Protein AF-0000000086972751 (afdb_homodimer)

Secondary structure (DSSP, 8-state):
-----HHHHHHHHHHHHHIIIIIIHHHHHHHHHHHHHHHHHHHHHHHHHHHHHHHHHHTS--EEEEEEEETTEEEEEEES--SEEEEEEETTEEEEEEHHHHHHHHHHHHHHHHHHHHHHHHHHHHHHHHHHHHHHHHHHHHHHHHS----/-----HHHHHHHHHHHHHHIIIIIHHHHHHHHHHHHHHHHHHHHHHHHHHHHHHHHHHTS--EEEEEEEETTEEEEEEES--SEEEEEEETTEEEEEEHHHHHHHHHHHHHHHHHHHHHHHHHHHHHHHHHHHHHHHHHHHHHHHHS----

pLDDT: mean 86.63, std 14.69, range [32.84, 98.44]

InterPro domains:
  IPR003994 Ubiquitously expressed transcript protein UXT [PR01502] (15-35)
  IPR003994 Ubiquitously expressed transcript protein UXT [PR01502] (45-57)
  IPR003994 Ubiquitously expressed transcript protein UXT [PR01502] (61-74)
  IPR003994 Ubiquitously expressed transcript protein UXT [PR01502] (101-111)
  IPR003994 Ubiquitously expressed transcript protein UXT [PR01502] (121-132)
  IPR004127 Prefoldin alpha-like [PF02996] (25-136)
  IPR004127 Prefoldin alpha-like [TIGR00293] (23-134)
  IPR009053 Prefoldin [G3DSA:1.10.287.370] (4-144)

Nearest PDB structures (foldseek):
  2zdi-assembly1_C-2  TM=9.017E-01  e=1.647E-06  Pyrococcus horikoshii
  6nr8-assembly1_5  TM=8.738E-01  e=2.692E-06  Homo sapiens
  1fxk-assembly1_C-2  TM=8.761E-01  e=8.643E-06  Methanothermobacter thermautotrophicus
  6nrd-assembly1_5  TM=8.705E-01  e=1.597E-05  Homo sapiens
  6nr9-assembly1_5  TM=8.616E-01  e=3.137E-05  Homo sapiens

Structure (mmCIF, N/CA/C/O backbone):
data_AF-0000000086972751-model_v1
#
loop_
_entity.id
_entity.type
_entity.pdbx_description
1 polymer 'Protein UXT'
#
loop_
_atom_site.group_PDB
_atom_site.id
_atom_site.type_symbol
_atom_site.label_atom_id
_atom_site.label_alt_id
_atom_site.label_comp_id
_atom_site.label_asym_id
_atom_site.label_entity_id
_atom_site.label_seq_id
_atom_site.pdbx_PDB_ins_code
_atom_site.Cartn_x
_atom_site.Cartn_y
_atom_site.Cartn_z
_atom_site.occupancy
_atom_site.B_iso_or_equiv
_atom_site.auth_seq_id
_atom_site.auth_comp_id
_atom_site.auth_asym_id
_atom_site.auth_atom_id
_atom_site.pdbx_PDB_model_num
ATOM 1 N N . MET A 1 1 ? -33.969 46.719 6.641 1 38.62 1 MET A N 1
ATOM 2 C CA . MET A 1 1 ? -32.75 46.156 6.078 1 38.62 1 MET A CA 1
ATOM 3 C C . MET A 1 1 ? -31.594 46.281 7.047 1 38.62 1 MET A C 1
ATOM 5 O O . MET A 1 1 ? -31.203 47.406 7.383 1 38.62 1 MET A O 1
ATOM 9 N N . VAL A 1 2 ? -31.562 45.469 7.934 1 48.62 2 VAL A N 1
ATOM 10 C CA . VAL A 1 2 ? -30.719 45.594 9.109 1 48.62 2 VAL A CA 1
ATOM 11 C C . VAL A 1 2 ? -29.266 45.812 8.68 1 48.62 2 VAL A C 1
ATOM 13 O O . VAL A 1 2 ? -28.703 45 7.938 1 48.62 2 VAL A O 1
ATOM 16 N N . MET A 1 3 ? -28.859 47 8.406 1 49.66 3 MET A N 1
ATOM 17 C CA . MET A 1 3 ? -27.5 47.438 8.07 1 49.66 3 MET A CA 1
ATOM 18 C C . MET A 1 3 ? -26.5 46.969 9.117 1 49.66 3 MET A C 1
ATOM 20 O O . MET A 1 3 ? -26.562 47.375 10.273 1 49.66 3 MET A O 1
ATOM 24 N N . LEU A 1 4 ? -26.062 45.688 8.977 1 63.16 4 LEU A N 1
ATOM 25 C CA . LEU A 1 4 ? -25.016 45.25 9.891 1 63.16 4 LEU A CA 1
ATOM 26 C C . LEU A 1 4 ? -23.859 46.25 9.914 1 63.16 4 LEU A C 1
ATOM 28 O O . LEU A 1 4 ? -23.547 46.875 8.891 1 63.16 4 LEU A O 1
ATOM 32 N N . SER A 1 5 ? -23.438 46.562 10.953 1 73.06 5 SER A N 1
ATOM 33 C CA . SER A 1 5 ? -22.25 47.406 11.086 1 73.06 5 SER A CA 1
ATOM 34 C C . SER A 1 5 ? -21.078 46.812 10.297 1 73.06 5 SER A C 1
ATOM 36 O O . SER A 1 5 ? -21.078 45.656 9.93 1 73.06 5 SER A O 1
ATOM 38 N N . GLU A 1 6 ? -20.297 47.656 9.68 1 71 6 GLU A N 1
ATOM 39 C CA . GLU A 1 6 ? -19.109 47.25 8.945 1 71 6 GLU A CA 1
ATOM 40 C C . GLU A 1 6 ? -18.359 46.125 9.68 1 71 6 GLU A C 1
ATOM 42 O O . GLU A 1 6 ? -17.844 45.188 9.047 1 71 6 GLU A O 1
ATOM 47 N N . GLN A 1 7 ? -18.344 46.25 11.039 1 74.81 7 GLN A N 1
ATOM 48 C CA . GLN A 1 7 ? -17.672 45.25 11.852 1 74.81 7 GLN A CA 1
ATOM 49 C C . GLN A 1 7 ? -18.406 43.906 11.797 1 74.81 7 GLN A C 1
ATOM 51 O O . GLN A 1 7 ? -17.781 42.844 11.727 1 74.81 7 GLN A O 1
ATOM 56 N N . GLN A 1 8 ? -19.719 44 11.938 1 74.25 8 GLN A N 1
ATOM 57 C CA . GLN A 1 8 ? -20.531 42.812 11.906 1 74.25 8 GLN A CA 1
ATOM 58 C C . GLN A 1 8 ? -20.438 42.125 10.547 1 74.25 8 GLN A C 1
ATOM 60 O O . GLN A 1 8 ? -20.391 40.875 10.477 1 74.25 8 GLN A O 1
ATOM 65 N N . LEU A 1 9 ? -20.297 42.906 9.477 1 75.5 9 LEU A N 1
ATOM 66 C CA . LEU A 1 9 ? -20.172 42.375 8.133 1 75.5 9 LEU A CA 1
ATOM 67 C C . LEU A 1 9 ? -18.828 41.656 7.957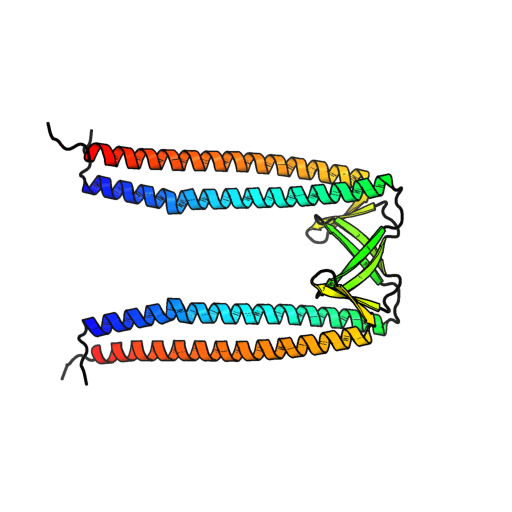 1 75.5 9 LEU A C 1
ATOM 69 O O . LEU A 1 9 ? -18.781 40.562 7.348 1 75.5 9 LEU A O 1
ATOM 73 N N . GLN A 1 10 ? -17.797 42.25 8.477 1 75.69 10 GLN A N 1
ATOM 74 C CA . GLN A 1 10 ? -16.484 41.656 8.375 1 75.69 10 GLN A CA 1
ATOM 75 C C . GLN A 1 10 ? -16.422 40.312 9.109 1 75.69 10 GLN A C 1
ATOM 77 O O . GLN A 1 10 ? -15.812 39.375 8.633 1 75.69 10 GLN A O 1
ATOM 82 N N . GLU A 1 11 ? -17.094 40.312 10.25 1 76.62 11 GLU A N 1
ATOM 83 C CA . GLU A 1 11 ? -17.141 39.094 11.047 1 76.62 11 GLU A CA 1
ATOM 84 C C . GLU A 1 11 ? -17.859 37.969 10.305 1 76.62 11 GLU A C 1
ATOM 86 O O . GLU A 1 11 ? -17.453 36.812 10.344 1 76.62 11 GLU A O 1
ATOM 91 N N . LYS A 1 12 ? -18.906 38.375 9.617 1 77.44 12 LYS A N 1
ATOM 92 C CA . LYS A 1 12 ? -19.672 37.406 8.852 1 77.44 12 LYS A CA 1
ATOM 93 C C . LYS A 1 12 ? -18.875 36.875 7.672 1 77.44 12 LYS A C 1
ATOM 95 O O . LYS A 1 12 ? -18.938 35.688 7.367 1 77.44 12 LYS A O 1
ATOM 100 N N . VAL A 1 13 ? -18.172 37.688 7.074 1 76.38 13 VAL A N 1
ATOM 101 C CA . VAL A 1 13 ? -17.344 37.312 5.938 1 76.38 13 VAL A CA 1
ATOM 102 C C . VAL A 1 13 ? -16.281 36.312 6.391 1 76.38 13 VAL A C 1
ATOM 104 O O . VAL A 1 13 ? -16.031 35.312 5.719 1 76.38 13 VAL A O 1
ATOM 107 N N . LEU A 1 14 ? -15.719 36.562 7.551 1 76.25 14 LEU A N 1
ATOM 108 C CA . LEU A 1 14 ? -14.688 35.688 8.094 1 76.25 14 LEU A CA 1
ATOM 109 C C . LEU A 1 14 ? -15.273 34.312 8.461 1 76.25 14 LEU A C 1
ATOM 111 O O . LEU A 1 14 ? -14.625 33.312 8.266 1 76.25 14 LEU A O 1
ATOM 115 N N . GLN A 1 15 ? -16.453 34.406 8.938 1 80.31 15 GLN A N 1
ATOM 116 C CA . GLN A 1 15 ? -17.125 33.156 9.281 1 80.31 15 GLN A CA 1
ATOM 117 C C . GLN A 1 15 ? -17.391 32.312 8.039 1 80.31 15 GLN A C 1
ATOM 119 O O . GLN A 1 15 ? -17.203 31.094 8.062 1 80.31 15 GLN A O 1
ATOM 124 N N . TYR A 1 16 ? -17.812 33 6.961 1 78.44 16 TYR A N 1
ATOM 125 C CA . TYR A 1 16 ? -18.078 32.281 5.707 1 78.44 16 TYR A CA 1
ATOM 126 C C . TYR A 1 16 ? -16.797 31.703 5.129 1 78.44 16 TYR A C 1
ATOM 128 O O . TYR A 1 16 ? -16.781 30.578 4.629 1 78.44 16 TYR A O 1
ATOM 136 N N . GLU A 1 17 ? -15.852 32.438 5.258 1 78.06 17 GLU A N 1
ATOM 137 C CA . GLU A 1 17 ? -14.57 31.984 4.738 1 78.06 17 GLU A CA 1
ATOM 138 C C . GLU A 1 17 ? -14.055 30.766 5.5 1 78.06 17 GLU A C 1
ATOM 140 O O . GLU A 1 17 ? -13.516 29.828 4.902 1 78.06 17 GLU A O 1
ATOM 145 N N . ALA A 1 18 ? -14.234 30.844 6.77 1 79.75 18 ALA A N 1
ATOM 146 C CA . ALA A 1 18 ? -13.844 29.719 7.613 1 79.75 18 ALA A CA 1
ATOM 147 C C . ALA A 1 18 ? -14.688 28.484 7.297 1 79.75 18 ALA A C 1
ATOM 149 O O . ALA A 1 18 ? -14.156 27.359 7.227 1 79.75 18 ALA A O 1
ATOM 150 N N . PHE A 1 19 ? -15.914 28.75 7.121 1 81.5 19 PHE A N 1
ATOM 151 C CA . PHE A 1 19 ? -16.828 27.672 6.781 1 81.5 19 PHE A CA 1
ATOM 152 C C . PHE A 1 19 ? -16.438 27.031 5.453 1 81.5 19 PHE A C 1
ATOM 154 O O . PHE A 1 19 ? -16.391 25.812 5.332 1 81.5 19 PHE A O 1
ATOM 161 N N . ILE A 1 20 ? -16.141 27.812 4.508 1 83 20 ILE A N 1
ATOM 162 C CA . ILE A 1 20 ? -15.742 27.312 3.195 1 83 20 ILE A CA 1
ATOM 163 C C . ILE A 1 20 ? -14.445 26.5 3.312 1 83 20 ILE A C 1
ATOM 165 O O . ILE A 1 20 ? -14.367 25.375 2.832 1 83 20 ILE A O 1
ATOM 169 N N . SER A 1 21 ? -13.484 27.109 3.865 1 78.69 21 SER A N 1
ATOM 170 C CA . SER A 1 21 ? -12.148 26.531 3.904 1 78.69 21 SER A CA 1
ATOM 171 C C . SER A 1 21 ? -12.102 25.297 4.816 1 78.69 21 SER A C 1
ATOM 173 O O . SER A 1 21 ? -11.547 24.266 4.445 1 78.69 21 SER A O 1
ATOM 175 N N . ASP A 1 22 ? -12.82 25.391 5.891 1 83 22 ASP A N 1
ATOM 176 C CA . ASP A 1 22 ? -12.656 24.391 6.941 1 83 22 ASP A CA 1
ATOM 177 C C . ASP A 1 22 ? -13.602 23.219 6.723 1 83 22 ASP A C 1
ATOM 179 O O . ASP A 1 22 ? -13.258 22.078 7.031 1 83 22 ASP A O 1
ATOM 183 N N . VAL A 1 23 ? -14.711 23.609 6.199 1 86.44 23 VAL A N 1
ATOM 184 C CA . VAL A 1 23 ? -15.711 22.547 6.195 1 86.44 23 VAL A CA 1
ATOM 185 C C . VAL A 1 23 ? -15.953 22.062 4.766 1 86.44 23 VAL A C 1
ATOM 187 O O . VAL A 1 23 ? -15.68 20.906 4.434 1 86.44 23 VAL A O 1
ATOM 190 N N . LEU A 1 24 ? -16.312 23.047 3.871 1 90.31 24 LEU A N 1
ATOM 191 C CA . LEU A 1 24 ? -16.75 22.656 2.539 1 90.31 24 LEU A CA 1
ATOM 192 C C . LEU A 1 24 ? -15.586 22.125 1.716 1 90.31 24 LEU A C 1
ATOM 194 O O . LEU A 1 24 ? -15.727 21.125 0.998 1 90.31 24 LEU A O 1
ATOM 198 N N . GLN A 1 25 ? -14.547 22.734 1.92 1 91.75 25 GLN A N 1
ATOM 199 C CA . GLN A 1 25 ? -13.367 22.297 1.189 1 91.75 25 GLN A CA 1
ATOM 200 C C . GLN A 1 25 ? -12.906 20.922 1.677 1 91.75 25 GLN A C 1
ATOM 202 O O . GLN A 1 25 ? -12.492 20.078 0.876 1 91.75 25 GLN A O 1
ATOM 207 N N . ARG A 1 26 ? -12.945 20.75 2.873 1 93.19 26 ARG A N 1
ATOM 208 C CA . ARG A 1 26 ? -12.602 19.438 3.436 1 93.19 26 ARG A CA 1
ATOM 209 C C . ARG A 1 26 ? -13.562 18.359 2.957 1 93.19 26 ARG A C 1
ATOM 211 O O . ARG A 1 26 ? -13.141 17.266 2.6 1 93.19 26 ARG A O 1
ATOM 218 N N . ASP A 1 27 ? -14.789 18.703 2.922 1 93.75 27 ASP A N 1
ATOM 219 C CA . ASP A 1 27 ? -15.797 17.75 2.469 1 93.75 27 ASP A CA 1
ATOM 220 C C . ASP A 1 27 ? -15.602 17.391 0.996 1 93.75 27 ASP A C 1
ATOM 222 O O . ASP A 1 27 ? -15.719 16.234 0.609 1 93.75 27 ASP A O 1
ATOM 226 N N . LEU A 1 28 ? -15.344 18.422 0.259 1 96.06 28 LEU A N 1
ATOM 227 C CA . LEU A 1 28 ? -15.102 18.188 -1.162 1 96.06 28 LEU A CA 1
ATOM 228 C C . LEU A 1 28 ? -13.898 17.281 -1.371 1 96.06 28 LEU A C 1
ATOM 230 O O . LEU A 1 28 ? -13.945 16.344 -2.172 1 96.06 28 LEU A O 1
ATOM 234 N N . LYS A 1 29 ? -12.883 17.562 -0.623 1 96.44 29 LYS A N 1
ATOM 235 C CA . LYS A 1 29 ? -11.68 16.734 -0.722 1 96.44 29 LYS A CA 1
ATOM 236 C C . LYS A 1 29 ? -11.984 15.273 -0.387 1 96.44 29 LYS A C 1
ATOM 238 O O . LYS A 1 29 ? -11.562 14.367 -1.104 1 96.44 29 LYS A O 1
ATOM 243 N N . LYS A 1 30 ? -12.719 15.055 0.611 1 96.75 30 LYS A N 1
ATOM 244 C CA . LYS A 1 30 ? -13.078 13.703 1.048 1 96.75 30 LYS A CA 1
ATOM 245 C C . LYS A 1 30 ? -13.883 12.977 -0.028 1 96.75 30 LYS A C 1
ATOM 247 O O . LYS A 1 30 ? -13.602 11.812 -0.332 1 96.75 30 LYS A O 1
ATOM 252 N N . VAL A 1 31 ? -14.805 13.672 -0.573 1 97.12 31 VAL A N 1
ATOM 253 C CA . VAL A 1 31 ? -15.68 13.078 -1.577 1 97.12 31 VAL A CA 1
ATOM 254 C C . VAL A 1 31 ? -14.875 12.742 -2.83 1 97.12 31 VAL A C 1
ATOM 256 O O . VAL A 1 31 ? -15.062 11.68 -3.426 1 97.12 31 VAL A O 1
ATOM 259 N N . LEU A 1 32 ? -14.008 13.609 -3.195 1 97.38 32 LEU A N 1
ATOM 260 C CA . LEU A 1 32 ? -13.18 13.383 -4.375 1 97.38 32 LEU A CA 1
ATOM 261 C C . LEU A 1 32 ? -12.227 12.211 -4.148 1 97.38 32 LEU A C 1
ATOM 263 O O . LEU A 1 32 ? -12.016 11.391 -5.043 1 97.38 32 LEU A O 1
ATOM 267 N N . GLU A 1 33 ? -11.688 12.109 -2.982 1 97.94 33 GLU A N 1
ATOM 268 C CA . GLU A 1 33 ? -10.812 10.992 -2.643 1 97.94 33 GLU A CA 1
ATOM 269 C C . GLU A 1 33 ? -11.562 9.664 -2.684 1 97.94 33 GLU A C 1
ATOM 271 O O . GLU A 1 33 ? -11.047 8.664 -3.186 1 97.94 33 GLU A O 1
ATOM 276 N N . GLN A 1 34 ? -12.719 9.688 -2.191 1 97.75 34 GLN A N 1
ATOM 277 C CA . GLN A 1 34 ? -13.547 8.492 -2.223 1 97.75 34 GLN A CA 1
ATOM 278 C C . GLN A 1 34 ? -13.852 8.07 -3.658 1 97.75 34 GLN A C 1
ATOM 280 O O . GLN A 1 34 ? -13.75 6.887 -3.996 1 97.75 34 GLN A O 1
ATOM 285 N N . ARG A 1 35 ? -14.211 9.023 -4.418 1 97.81 35 ARG A N 1
ATOM 286 C CA . ARG A 1 35 ? -14.516 8.75 -5.82 1 97.81 35 ARG A CA 1
ATOM 287 C C . ARG A 1 35 ? -13.297 8.18 -6.539 1 97.81 35 ARG A C 1
ATOM 289 O O . ARG A 1 35 ? -13.414 7.227 -7.316 1 97.81 35 ARG A O 1
ATOM 296 N N . ASP A 1 36 ? -12.148 8.773 -6.316 1 97.81 36 ASP A N 1
ATOM 297 C CA . ASP A 1 36 ? -10.914 8.305 -6.938 1 97.81 36 ASP A CA 1
ATOM 298 C C . ASP A 1 36 ? -10.594 6.875 -6.52 1 97.81 36 ASP A C 1
ATOM 300 O O . ASP A 1 36 ? -10.125 6.074 -7.332 1 97.81 36 ASP A O 1
ATOM 304 N N . GLU A 1 37 ? -10.836 6.566 -5.316 1 98.25 37 GLU A N 1
ATOM 305 C CA . GLU A 1 37 ? -10.648 5.199 -4.836 1 98.25 37 GLU A CA 1
ATOM 306 C C . GLU A 1 37 ? -11.539 4.219 -5.586 1 98.25 37 GLU A C 1
ATOM 308 O O . GLU A 1 37 ? -11.109 3.115 -5.926 1 98.25 37 GLU A O 1
ATOM 313 N N . ILE A 1 38 ? -12.688 4.629 -5.828 1 98.25 38 ILE A N 1
ATOM 314 C CA . ILE A 1 38 ? -13.641 3.791 -6.551 1 98.25 38 ILE A CA 1
ATOM 315 C C . ILE A 1 38 ? -13.156 3.58 -7.984 1 98.25 38 ILE A C 1
ATOM 317 O O . ILE A 1 38 ? -13.195 2.461 -8.5 1 98.25 38 ILE A O 1
ATOM 321 N N . TYR A 1 39 ? -12.672 4.621 -8.555 1 97.75 39 TYR A N 1
ATOM 322 C CA . TYR A 1 39 ? -12.156 4.512 -9.914 1 97.75 39 TYR A CA 1
ATOM 323 C C . TYR A 1 39 ? -10.969 3.557 -9.977 1 97.75 39 TYR A C 1
ATOM 325 O O . TYR A 1 39 ? -10.828 2.799 -10.938 1 97.75 39 TYR A O 1
ATOM 333 N N . GLU A 1 40 ? -10.211 3.629 -9 1 98 40 GLU A N 1
ATOM 334 C CA . GLU A 1 40 ? -9.078 2.713 -8.93 1 98 40 GLU A CA 1
ATOM 335 C C . GLU A 1 40 ? -9.547 1.262 -8.867 1 98 40 GLU A C 1
ATOM 337 O O . GLU A 1 40 ? -8.992 0.395 -9.547 1 98 40 GLU A O 1
ATOM 342 N N . LYS A 1 41 ? -10.523 0.984 -8.07 1 97.81 41 LYS A N 1
ATOM 343 C CA . LYS A 1 41 ? -11.078 -0.362 -7.957 1 97.81 41 LYS A CA 1
ATOM 344 C C . LYS A 1 41 ? -11.68 -0.823 -9.281 1 97.81 41 LYS A C 1
ATOM 346 O O . LYS A 1 41 ? -11.469 -1.964 -9.695 1 97.81 41 LYS A O 1
ATOM 351 N N . ILE A 1 42 ? -12.344 0.051 -9.906 1 98.19 42 ILE A N 1
ATOM 352 C CA . ILE A 1 42 ? -12.945 -0.265 -11.195 1 98.19 42 ILE A CA 1
ATOM 353 C C . ILE A 1 42 ? -11.859 -0.637 -12.203 1 98.19 42 ILE A C 1
ATOM 355 O O . ILE A 1 42 ? -11.992 -1.611 -12.945 1 98.19 42 ILE A O 1
ATOM 359 N N . ALA A 1 43 ? -10.852 0.158 -12.172 1 98.06 43 ALA A N 1
ATOM 360 C CA . ALA A 1 43 ? -9.734 -0.123 -13.07 1 98.06 43 ALA A CA 1
ATOM 361 C C . ALA A 1 43 ? -9.148 -1.508 -12.805 1 98.06 43 ALA A C 1
ATOM 363 O O . ALA A 1 43 ? -8.82 -2.24 -13.742 1 98.06 43 ALA A O 1
ATOM 364 N N . GLN A 1 44 ? -9.031 -1.869 -11.617 1 98.12 44 GLN A N 1
ATOM 365 C CA . GLN A 1 44 ? -8.516 -3.18 -11.242 1 98.12 44 GLN A CA 1
ATOM 366 C C . GLN A 1 44 ? -9.43 -4.297 -11.734 1 98.12 44 GLN A C 1
ATOM 368 O O . GLN A 1 44 ? -8.953 -5.305 -12.266 1 98.12 44 GLN A O 1
ATOM 373 N N . TYR A 1 45 ? -10.68 -4.102 -11.609 1 98.19 45 TYR A N 1
ATOM 374 C CA . TYR A 1 45 ? -11.633 -5.105 -12.062 1 98.19 45 TYR A CA 1
ATOM 375 C C . TYR A 1 45 ? -11.602 -5.238 -13.586 1 98.19 45 TYR A C 1
ATOM 377 O O . TYR A 1 45 ? -11.734 -6.344 -14.117 1 98.19 45 TYR A O 1
ATOM 385 N N . LEU A 1 46 ? -11.477 -4.156 -14.234 1 98 46 LEU A N 1
ATOM 386 C CA . LEU A 1 46 ? -11.398 -4.188 -15.688 1 98 46 LEU A CA 1
ATOM 387 C C . LEU A 1 46 ? -10.164 -4.957 -16.141 1 98 46 LEU A C 1
ATOM 389 O O . LEU A 1 46 ? -10.234 -5.734 -17.094 1 98 46 LEU A O 1
ATOM 393 N N . GLN A 1 47 ? -9.055 -4.73 -15.477 1 97.62 47 GLN A N 1
ATOM 394 C CA . GLN A 1 47 ? -7.84 -5.477 -15.781 1 97.62 47 GLN A CA 1
ATOM 395 C C . GLN A 1 47 ? -8.055 -6.977 -15.586 1 97.62 47 GLN A C 1
ATOM 397 O O . GLN A 1 47 ? -7.648 -7.777 -16.422 1 97.62 47 GLN A O 1
ATOM 402 N N . LEU A 1 48 ? -8.664 -7.297 -14.516 1 97.44 48 LEU A N 1
ATOM 403 C CA . LEU A 1 48 ? -8.938 -8.695 -14.219 1 97.44 48 LEU A CA 1
ATOM 404 C C . LEU A 1 48 ? -9.859 -9.305 -15.273 1 97.44 48 LEU A C 1
ATOM 406 O O . LEU A 1 48 ? -9.648 -10.438 -15.711 1 97.44 48 LEU A O 1
ATOM 410 N N . LYS A 1 49 ? -10.844 -8.594 -15.633 1 97.75 49 LYS A N 1
ATOM 411 C CA . LYS A 1 49 ? -11.758 -9.031 -16.688 1 97.75 49 LYS A CA 1
ATOM 412 C C . LYS A 1 49 ? -11.008 -9.383 -17.953 1 97.75 49 LYS A C 1
ATOM 414 O O . LYS A 1 49 ? -11.242 -10.438 -18.562 1 97.75 49 LYS A O 1
ATOM 419 N N . ASN A 1 50 ? -10.086 -8.539 -18.312 1 96.75 50 ASN A N 1
ATOM 420 C CA . ASN A 1 50 ? -9.281 -8.766 -19.516 1 96.75 50 ASN A CA 1
ATOM 421 C C . ASN A 1 50 ? -8.461 -10.047 -19.391 1 96.75 50 ASN A C 1
ATOM 423 O O . ASN A 1 50 ? -8.344 -10.805 -20.359 1 96.75 50 ASN A O 1
ATOM 427 N N . ILE A 1 51 ? -7.898 -10.289 -18.25 1 93.12 51 ILE A N 1
ATOM 428 C CA . ILE A 1 51 ? -7.09 -11.477 -18.016 1 93.12 51 ILE A CA 1
ATOM 429 C C . ILE A 1 51 ? -7.957 -12.727 -18.172 1 93.12 51 ILE A C 1
ATOM 431 O O . ILE A 1 51 ? -7.57 -13.68 -18.859 1 93.12 51 ILE A O 1
ATOM 435 N N . ILE A 1 52 ? -9.117 -12.695 -17.609 1 94.25 52 ILE A N 1
ATOM 436 C CA . ILE A 1 52 ? -10.008 -13.859 -17.609 1 94.25 52 ILE A CA 1
ATOM 437 C C . ILE A 1 52 ? -10.516 -14.117 -19.031 1 94.25 52 ILE A C 1
ATOM 439 O O . ILE A 1 52 ? -10.594 -15.266 -19.469 1 94.25 52 ILE A O 1
ATOM 443 N N . GLU A 1 53 ? -10.82 -13.078 -19.719 1 94.94 53 GLU A N 1
ATOM 444 C CA . GLU A 1 53 ? -11.289 -13.211 -21.094 1 94.94 53 GLU A CA 1
ATOM 445 C C . GLU A 1 53 ? -10.211 -13.828 -21.984 1 94.94 53 GLU A C 1
ATOM 447 O O . GLU A 1 53 ? -10.516 -14.664 -22.844 1 94.94 53 GLU A O 1
ATOM 452 N N . ARG A 1 54 ? -9 -13.422 -21.781 1 91.69 54 ARG A N 1
ATOM 453 C CA . ARG A 1 54 ? -7.887 -13.992 -22.531 1 91.69 54 ARG A CA 1
ATOM 454 C C . ARG A 1 54 ? -7.727 -15.477 -22.234 1 91.69 54 ARG A C 1
ATOM 456 O O . ARG A 1 54 ? -7.48 -16.281 -23.141 1 91.69 54 ARG A O 1
ATOM 463 N N . LEU A 1 55 ? -7.898 -15.805 -21.016 1 89.5 55 LEU A N 1
ATOM 464 C CA . LEU A 1 55 ? -7.824 -17.203 -20.609 1 89.5 55 LEU A CA 1
ATOM 465 C C . LEU A 1 55 ? -8.922 -18.016 -21.297 1 89.5 55 LEU A C 1
ATOM 467 O O . LEU A 1 55 ? -8.688 -19.156 -21.703 1 89.5 55 LEU A O 1
ATOM 471 N N . GLN A 1 56 ? -10.031 -17.438 -21.375 1 89.19 56 GLN A N 1
ATOM 472 C CA . GLN A 1 56 ? -11.164 -18.109 -22.016 1 89.19 56 GLN A CA 1
ATOM 473 C C . GLN A 1 56 ? -10.914 -18.312 -23.5 1 89.19 56 GLN A C 1
ATOM 475 O O . GLN A 1 56 ? -11.281 -19.344 -24.062 1 89.19 56 GLN A O 1
ATOM 480 N N . GLU A 1 57 ? -10.344 -17.391 -24.125 1 88.19 57 GLU A N 1
ATOM 481 C CA . GLU A 1 57 ? -10.102 -17.406 -25.562 1 88.19 57 GLU A CA 1
ATOM 482 C C . GLU A 1 57 ? -9.039 -18.453 -25.922 1 88.19 57 GLU A C 1
ATOM 484 O O . GLU A 1 57 ? -9.156 -19.125 -26.938 1 88.19 57 GLU A O 1
ATOM 489 N N . THR A 1 58 ? -8.023 -18.609 -25.094 1 81.5 58 THR A N 1
ATOM 490 C CA . THR A 1 58 ? -6.891 -19.484 -25.391 1 81.5 58 THR A CA 1
ATOM 491 C C . THR A 1 58 ? -7.176 -20.906 -24.938 1 81.5 58 THR A C 1
ATOM 493 O O . THR A 1 58 ? -6.516 -21.859 -25.391 1 81.5 58 THR A O 1
ATOM 496 N N . GLY A 1 59 ? -8.391 -21.297 -24.438 1 72.06 59 GLY A N 1
ATOM 497 C CA . GLY A 1 59 ? -8.797 -22.625 -24.047 1 72.06 59 GLY A CA 1
ATOM 498 C C . GLY A 1 59 ? -8.031 -23.172 -22.844 1 72.06 59 GLY A C 1
ATOM 499 O O . GLY A 1 59 ? -7.625 -24.328 -22.828 1 72.06 59 GLY A O 1
ATOM 500 N N . SER A 1 60 ? -8.078 -22.578 -21.656 1 62.72 60 SER A N 1
ATOM 501 C CA . SER A 1 60 ? -7.59 -22.969 -20.328 1 62.72 60 SER A CA 1
ATOM 502 C C . SER A 1 60 ? -6.16 -23.5 -20.406 1 62.72 60 SER A C 1
ATOM 504 O O . SER A 1 60 ? -5.781 -24.391 -19.625 1 62.72 60 SER A O 1
ATOM 506 N N . GLN A 1 61 ? -5.395 -23.016 -21.234 1 65.88 61 GLN A N 1
ATOM 507 C CA . GLN A 1 61 ? -4.008 -23.469 -21.281 1 65.88 61 GLN A CA 1
ATOM 508 C C . GLN A 1 61 ? -3.24 -23.047 -20.031 1 65.88 61 GLN A C 1
ATOM 510 O O . GLN A 1 61 ? -3.674 -22.156 -19.297 1 65.88 61 GLN A O 1
ATOM 515 N N . GLU A 1 62 ? -2.156 -23.734 -19.797 1 75.25 62 GLU A N 1
ATOM 516 C CA . GLU A 1 62 ? -1.168 -23.5 -18.75 1 75.25 62 GLU A CA 1
ATOM 517 C C . GLU A 1 62 ? -0.752 -22.031 -18.703 1 75.25 62 GLU A C 1
ATOM 519 O O . GLU A 1 62 ? -0.469 -21.422 -19.734 1 75.25 62 GLU A O 1
ATOM 524 N N . LEU A 1 63 ? -1.269 -21.375 -17.594 1 83.44 63 LEU A N 1
ATOM 525 C CA . LEU A 1 63 ? -0.831 -20 -17.375 1 83.44 63 LEU A CA 1
ATOM 526 C C . LEU A 1 63 ? 0.528 -19.953 -16.688 1 83.44 63 LEU A C 1
ATOM 528 O O . LEU A 1 63 ? 0.708 -20.562 -15.633 1 83.44 63 LEU A O 1
ATOM 532 N N . LYS A 1 64 ? 1.518 -19.359 -17.453 1 87.5 64 LYS A N 1
ATOM 533 C CA . LYS A 1 64 ? 2.818 -19.109 -16.844 1 87.5 64 LYS A CA 1
ATOM 534 C C . LYS A 1 64 ? 2.846 -17.75 -16.156 1 87.5 64 LYS A C 1
ATOM 536 O O . LYS A 1 64 ? 2.426 -16.75 -16.734 1 87.5 64 LYS A O 1
ATOM 541 N N . THR A 1 65 ? 3.207 -17.812 -14.906 1 88.88 65 THR A N 1
ATOM 542 C CA . THR A 1 65 ? 3.221 -16.578 -14.125 1 88.88 65 THR A CA 1
ATOM 543 C C . THR A 1 65 ? 4.367 -16.594 -13.117 1 88.88 65 THR A C 1
ATOM 545 O O . THR A 1 65 ? 5.137 -17.562 -13.055 1 88.88 65 THR A O 1
ATOM 548 N N . GLN A 1 66 ? 4.52 -15.453 -12.492 1 88.31 66 GLN A N 1
ATOM 549 C CA . GLN A 1 66 ? 5.5 -15.359 -11.422 1 88.31 66 GLN A CA 1
ATOM 550 C C . GLN A 1 66 ? 4.82 -15.102 -10.078 1 88.31 66 GLN A C 1
ATOM 552 O O . GLN A 1 66 ? 3.799 -14.414 -10.016 1 88.31 66 GLN A O 1
ATOM 557 N N . VAL A 1 67 ? 5.402 -15.719 -9.133 1 91.12 67 VAL A N 1
ATOM 558 C CA . VAL A 1 67 ? 4.941 -15.539 -7.762 1 91.12 67 VAL A CA 1
ATOM 559 C C . VAL A 1 67 ? 5.93 -14.648 -7.004 1 91.12 67 VAL A C 1
ATOM 561 O O . VAL A 1 67 ? 7.137 -14.898 -7.02 1 91.12 67 VAL A O 1
ATOM 564 N N . ASP A 1 68 ? 5.34 -13.641 -6.422 1 91.94 68 ASP A N 1
ATOM 565 C CA . ASP A 1 68 ? 6.145 -12.75 -5.594 1 91.94 68 ASP A CA 1
ATOM 566 C C . ASP A 1 68 ? 6.332 -13.32 -4.191 1 91.94 68 ASP A C 1
ATOM 568 O O . ASP A 1 68 ? 5.363 -13.516 -3.455 1 91.94 68 ASP A O 1
ATOM 572 N N . LEU A 1 69 ? 7.562 -13.539 -3.82 1 91.38 69 LEU A N 1
ATOM 573 C CA . LEU A 1 69 ? 7.855 -14.102 -2.506 1 91.38 69 LEU A CA 1
ATOM 574 C C . LEU A 1 69 ? 8.133 -13 -1.491 1 91.38 69 LEU A C 1
ATOM 576 O O . LEU A 1 69 ? 8.312 -13.273 -0.302 1 91.38 69 LEU A O 1
ATOM 580 N N . GLY A 1 70 ? 8.203 -11.812 -2.031 1 92.62 70 GLY A N 1
ATOM 581 C CA . GLY A 1 70 ? 8.555 -10.68 -1.188 1 92.62 70 GLY A CA 1
ATOM 582 C C . GLY A 1 70 ? 9.969 -10.188 -1.412 1 92.62 70 GLY A C 1
ATOM 583 O O . GLY A 1 70 ? 10.805 -10.898 -1.969 1 92.62 70 GLY A O 1
ATOM 584 N N . CYS A 1 71 ? 10.102 -8.875 -1.119 1 95.12 71 CYS A N 1
ATOM 585 C CA . CYS A 1 71 ? 11.43 -8.273 -1.181 1 95.12 71 CYS A CA 1
ATOM 586 C C . CYS A 1 71 ? 11.977 -8.297 -2.602 1 95.12 71 CYS A C 1
ATOM 588 O O . CYS A 1 71 ? 13.18 -8.469 -2.805 1 95.12 71 CYS A O 1
ATOM 590 N N . HIS A 1 72 ? 11.062 -8.305 -3.592 1 93.25 72 HIS A N 1
ATOM 591 C CA . HIS A 1 72 ? 11.367 -8.258 -5.016 1 93.25 72 HIS A CA 1
ATOM 592 C C . HIS A 1 72 ? 11.969 -9.578 -5.496 1 93.25 72 HIS A C 1
ATOM 594 O O . HIS A 1 72 ? 12.688 -9.609 -6.496 1 93.25 72 HIS A O 1
ATOM 600 N N . PHE A 1 73 ? 11.719 -10.594 -4.715 1 95.38 73 PHE A N 1
ATOM 601 C CA . PHE A 1 73 ? 12.07 -11.938 -5.152 1 95.38 73 PHE A CA 1
ATOM 602 C C . PHE A 1 73 ? 10.883 -12.625 -5.812 1 95.38 73 PHE A C 1
ATOM 604 O O . PHE A 1 73 ? 9.75 -12.516 -5.332 1 95.38 73 PHE A O 1
ATOM 611 N N . TYR A 1 74 ? 11.18 -13.406 -6.891 1 94.31 74 TYR A N 1
ATOM 612 C CA . TYR A 1 74 ? 10.133 -14.062 -7.668 1 94.31 74 TYR A CA 1
ATOM 613 C C . TYR A 1 74 ? 10.539 -15.484 -8.039 1 94.31 74 TYR A C 1
ATOM 615 O O . TYR A 1 74 ? 11.727 -15.789 -8.148 1 94.31 74 TYR A O 1
ATOM 623 N N . VAL A 1 75 ? 9.508 -16.297 -8.234 1 92.88 75 VAL A N 1
ATOM 624 C CA . VAL A 1 75 ? 9.719 -17.625 -8.812 1 92.88 75 VAL A CA 1
ATOM 625 C C . VAL A 1 75 ? 8.727 -17.859 -9.945 1 92.88 75 VAL A C 1
ATOM 627 O O . VAL A 1 75 ? 7.617 -17.312 -9.93 1 92.88 75 VAL A O 1
ATOM 630 N N . ASN A 1 76 ? 9.188 -18.625 -10.875 1 91.31 76 ASN A N 1
ATOM 631 C CA . ASN A 1 76 ? 8.273 -19.016 -11.945 1 91.31 76 ASN A CA 1
ATOM 632 C C . ASN A 1 76 ? 7.238 -20.016 -11.453 1 91.31 76 ASN A C 1
ATOM 634 O O . ASN A 1 76 ? 7.562 -20.938 -10.695 1 91.31 76 ASN A O 1
ATOM 638 N N . ALA A 1 77 ? 6.023 -19.688 -11.828 1 92 77 ALA A N 1
ATOM 639 C CA . ALA A 1 77 ? 4.934 -20.594 -11.453 1 92 77 ALA A CA 1
ATOM 640 C C . ALA A 1 77 ? 4.039 -20.906 -12.656 1 92 77 ALA A C 1
ATOM 642 O O . ALA A 1 77 ? 4.035 -20.156 -13.641 1 92 77 ALA A O 1
ATOM 643 N N . GLU A 1 78 ? 3.457 -22.078 -12.57 1 90.94 78 GLU A N 1
ATOM 644 C CA . GLU A 1 78 ? 2.486 -22.5 -13.57 1 90.94 78 GLU A CA 1
ATOM 645 C C . GLU A 1 78 ? 1.123 -22.766 -12.938 1 90.94 78 GLU A C 1
ATOM 647 O O . GLU A 1 78 ? 1.039 -23.281 -11.82 1 90.94 78 GLU A O 1
ATOM 652 N N . VAL A 1 79 ? 0.157 -22.391 -13.695 1 90.88 79 VAL A N 1
ATOM 653 C CA . VAL A 1 79 ? -1.211 -22.703 -13.297 1 90.88 79 VAL A CA 1
ATOM 654 C C . VAL A 1 79 ? -1.724 -23.891 -14.109 1 90.88 79 VAL A C 1
ATOM 656 O O . VAL A 1 79 ? -2.037 -23.75 -15.297 1 90.88 79 VAL A O 1
ATOM 659 N N . PRO A 1 80 ? -1.788 -24.984 -13.422 1 86.88 80 PRO A N 1
ATOM 660 C CA . PRO A 1 80 ? -2.121 -26.188 -14.188 1 86.88 80 PRO A CA 1
ATOM 661 C C . PRO A 1 80 ? -3.574 -26.203 -14.656 1 86.88 80 PRO A C 1
ATOM 663 O O . PRO A 1 80 ? -3.898 -26.875 -15.641 1 86.88 80 PRO A O 1
ATOM 666 N N . ASP A 1 81 ? -4.473 -25.547 -13.977 1 87.69 81 ASP A N 1
ATOM 667 C CA . ASP A 1 81 ? -5.891 -25.516 -14.312 1 87.69 81 ASP A CA 1
ATOM 668 C C . ASP A 1 81 ? -6.477 -24.125 -14.109 1 87.69 81 ASP A C 1
ATOM 670 O O . ASP A 1 81 ? -6.637 -23.672 -12.969 1 87.69 81 ASP A O 1
ATOM 674 N N . THR A 1 82 ? -6.801 -23.547 -15.258 1 88.75 82 THR A N 1
ATOM 675 C CA . THR A 1 82 ? -7.34 -22.203 -15.195 1 88.75 82 THR A CA 1
ATOM 676 C C . THR A 1 82 ? -8.852 -22.219 -15.391 1 88.75 82 THR A C 1
ATOM 678 O O . THR A 1 82 ? -9.461 -21.172 -15.656 1 88.75 82 THR A O 1
ATOM 681 N N . SER A 1 83 ? -9.461 -23.328 -15.234 1 90 83 SER A N 1
ATOM 682 C CA . SER A 1 83 ? -10.891 -23.422 -15.516 1 90 83 SER A CA 1
ATOM 683 C C . SER A 1 83 ? -11.711 -22.812 -14.383 1 90 83 SER A C 1
ATOM 685 O O . SER A 1 83 ? -12.891 -22.5 -14.57 1 90 83 SER A O 1
ATOM 687 N N . THR A 1 84 ? -11.023 -22.781 -13.18 1 92.25 84 THR A N 1
ATOM 688 C CA . THR A 1 84 ? -11.695 -22.156 -12.047 1 92.25 84 THR A CA 1
ATOM 689 C C . THR A 1 84 ? -10.75 -21.219 -11.305 1 92.25 84 THR A C 1
ATOM 691 O O . THR A 1 84 ? -9.531 -21.266 -11.508 1 92.25 84 THR A O 1
ATOM 694 N N . MET A 1 85 ? -11.328 -20.312 -10.562 1 93.81 85 MET A N 1
ATOM 695 C CA . MET A 1 85 ? -10.594 -19.375 -9.711 1 93.81 85 MET A CA 1
ATOM 696 C C . MET A 1 85 ? -11.266 -19.234 -8.352 1 93.81 85 MET A C 1
ATOM 698 O O . MET A 1 85 ? -12.422 -19.625 -8.18 1 93.81 85 MET A O 1
ATOM 702 N N . PHE A 1 86 ? -10.5 -18.672 -7.422 1 95.31 86 PHE A N 1
ATOM 703 C CA . PHE A 1 86 ? -11.008 -18.484 -6.07 1 95.31 86 PHE A CA 1
ATOM 704 C C . PHE A 1 86 ? -11.18 -17 -5.766 1 95.31 86 PHE A C 1
ATOM 706 O O . PHE A 1 86 ? -10.336 -16.188 -6.145 1 95.31 86 PHE A O 1
ATOM 713 N N . VAL A 1 87 ? -12.242 -16.703 -5.109 1 95.81 87 VAL A N 1
ATOM 714 C CA . VAL A 1 87 ? -12.5 -15.336 -4.668 1 95.81 87 VAL A CA 1
ATOM 715 C C . VAL A 1 87 ? -12.547 -15.281 -3.143 1 95.81 87 VAL A C 1
ATOM 717 O O . VAL A 1 87 ? -13.273 -16.047 -2.514 1 95.81 87 VAL A O 1
ATOM 720 N N . ALA A 1 88 ? -11.766 -14.391 -2.566 1 94.44 88 ALA A N 1
ATOM 721 C CA . ALA A 1 88 ? -11.781 -14.195 -1.119 1 94.44 88 ALA A CA 1
ATOM 722 C C . ALA A 1 88 ? -12.922 -13.273 -0.703 1 94.44 88 ALA A C 1
ATOM 724 O O . ALA A 1 88 ? -12.977 -12.117 -1.122 1 94.44 88 ALA A O 1
ATOM 725 N N . LEU A 1 89 ? -13.797 -13.703 0.109 1 88.81 89 LEU A N 1
ATOM 726 C CA . LEU A 1 89 ? -14.953 -12.93 0.55 1 88.81 89 LEU A CA 1
ATOM 727 C C . LEU A 1 89 ? -14.703 -12.32 1.925 1 88.81 89 LEU A C 1
ATOM 729 O O . LEU A 1 89 ? -15.547 -11.578 2.441 1 88.81 89 LEU A O 1
ATOM 733 N N . GLY A 1 90 ? -13.562 -12.617 2.48 1 85.19 90 GLY A N 1
ATOM 734 C CA . GLY A 1 90 ? -13.266 -12.141 3.824 1 85.19 90 GLY A CA 1
ATOM 735 C C . GLY A 1 90 ? -13.508 -13.188 4.895 1 85.19 90 GLY A C 1
ATOM 736 O O . GLY A 1 90 ? -14.234 -14.164 4.668 1 85.19 90 GLY A O 1
ATOM 737 N N . TYR A 1 91 ? -12.805 -13.055 6.086 1 84.31 91 TYR A N 1
ATOM 738 C CA . TYR A 1 91 ? -12.953 -13.883 7.281 1 84.31 91 TYR A CA 1
ATOM 739 C C . TYR A 1 91 ? -12.516 -15.32 7.012 1 84.31 91 TYR A C 1
ATOM 741 O O . TYR A 1 91 ? -13.039 -16.25 7.621 1 84.31 91 TYR A O 1
ATOM 749 N N . GLY A 1 92 ? -11.82 -15.508 5.91 1 85.06 92 GLY A N 1
ATOM 750 C CA . GLY A 1 92 ? -11.242 -16.812 5.613 1 85.06 92 GLY A CA 1
ATOM 751 C C . GLY A 1 92 ? -12.086 -17.641 4.66 1 85.06 92 GLY A C 1
ATOM 752 O O . GLY A 1 92 ? -11.773 -18.797 4.395 1 85.06 92 GLY A O 1
ATOM 753 N N . PHE A 1 93 ? -13.156 -17 4.184 1 89.31 93 PHE A N 1
ATOM 754 C CA . PHE A 1 93 ? -14.031 -17.734 3.27 1 89.31 93 PHE A CA 1
ATOM 755 C C . PHE A 1 93 ? -13.648 -17.453 1.82 1 89.31 93 PHE A C 1
ATOM 757 O O . PHE A 1 93 ? -13.359 -16.312 1.458 1 89.31 93 PHE A O 1
ATOM 764 N N . PHE A 1 94 ? -13.625 -18.578 1.051 1 92.5 94 PHE A N 1
ATOM 765 C CA . PHE A 1 94 ? -13.352 -18.5 -0.381 1 92.5 94 PHE A CA 1
ATOM 766 C C . PHE A 1 94 ? -14.445 -19.203 -1.176 1 92.5 94 PHE A C 1
ATOM 768 O O . PHE A 1 94 ? -15.008 -20.203 -0.722 1 92.5 94 PHE A O 1
ATOM 775 N N . VAL A 1 95 ? -14.758 -18.688 -2.322 1 95.06 95 VAL A N 1
ATOM 776 C CA . VAL A 1 95 ? -15.656 -19.375 -3.252 1 95.06 95 VAL A CA 1
ATOM 777 C C . VAL A 1 95 ? -14.922 -19.656 -4.559 1 95.06 95 VAL A C 1
ATOM 779 O O . VAL A 1 95 ? -14.133 -18.844 -5.031 1 95.06 95 VAL A O 1
ATOM 782 N N . GLU A 1 96 ? -15.227 -20.812 -5.066 1 95.94 96 GLU A N 1
ATOM 783 C CA . GLU A 1 96 ? -14.68 -21.203 -6.359 1 95.94 96 GLU A CA 1
ATOM 784 C C . GLU A 1 96 ? -15.641 -20.859 -7.492 1 95.94 96 GLU A C 1
ATOM 786 O O . GLU A 1 96 ? -16.844 -21.156 -7.41 1 95.94 96 GLU A O 1
ATOM 791 N N . LEU A 1 97 ? -15.148 -20.234 -8.523 1 96.81 97 LEU A N 1
ATOM 792 C CA . LEU A 1 97 ? -15.953 -19.828 -9.672 1 96.81 97 LEU A CA 1
ATOM 793 C C . LEU A 1 97 ? -15.336 -20.312 -10.977 1 96.81 97 LEU A C 1
ATOM 795 O O . LEU A 1 97 ? -14.109 -20.375 -11.102 1 96.81 97 LEU A O 1
ATOM 799 N N . THR A 1 98 ? -16.156 -20.672 -11.906 1 95.06 98 THR A N 1
ATOM 800 C CA . THR A 1 98 ? -15.695 -20.859 -13.281 1 95.06 98 THR A CA 1
ATOM 801 C C . THR A 1 98 ? -15.375 -19.516 -13.922 1 95.06 98 THR A C 1
ATOM 803 O O . THR A 1 98 ? -15.688 -18.469 -13.359 1 95.06 98 THR A O 1
ATOM 806 N N . LEU A 1 99 ? -14.766 -19.5 -15.047 1 94.81 99 LEU A N 1
ATOM 807 C CA . LEU A 1 99 ? -14.398 -18.25 -15.719 1 94.81 99 LEU A CA 1
ATOM 808 C C . LEU A 1 99 ? -15.633 -17.438 -16.062 1 94.81 99 LEU A C 1
ATOM 810 O O . LEU A 1 99 ? -15.688 -16.234 -15.781 1 94.81 99 LEU A O 1
ATOM 814 N N . PRO A 1 100 ? -16.75 -18.062 -16.562 1 96.31 100 PRO A N 1
ATOM 815 C CA . PRO A 1 100 ? -17.953 -17.281 -16.844 1 96.31 100 PRO A CA 1
ATOM 816 C C . PRO A 1 100 ? -18.594 -16.719 -15.57 1 96.31 100 PRO A C 1
ATOM 818 O O . PRO A 1 100 ? -19.094 -15.586 -15.57 1 96.31 100 PRO A O 1
ATOM 821 N N . GLU A 1 101 ? -18.562 -17.453 -14.57 1 97.31 101 GLU A N 1
ATOM 822 C CA . GLU A 1 101 ? -19.094 -16.969 -13.297 1 97.31 101 GLU A CA 1
ATOM 823 C C . GLU A 1 101 ? -18.281 -15.781 -12.773 1 97.31 101 GLU A C 1
ATOM 825 O O . GLU A 1 101 ? -18.844 -14.828 -12.234 1 97.31 101 GLU A O 1
ATOM 830 N N . ALA A 1 102 ? -16.969 -15.914 -12.883 1 97.19 102 ALA A N 1
ATOM 831 C CA . ALA A 1 102 ? -16.078 -14.828 -12.469 1 97.19 102 ALA A CA 1
ATOM 832 C C . ALA A 1 102 ? -16.359 -13.555 -13.258 1 97.19 102 ALA A C 1
ATOM 834 O O . ALA A 1 102 ? -16.422 -12.461 -12.688 1 97.19 102 ALA A O 1
ATOM 835 N N . LEU A 1 103 ? -16.578 -13.703 -14.547 1 97.81 103 LEU A N 1
ATOM 836 C CA . LEU A 1 103 ? -16.875 -12.547 -15.391 1 97.81 103 LEU A CA 1
ATOM 837 C C . LEU A 1 103 ? -18.203 -11.906 -14.984 1 97.81 103 LEU A C 1
ATOM 839 O O . LEU A 1 103 ? -18.297 -10.68 -14.93 1 97.81 103 LEU A O 1
ATOM 843 N N . THR A 1 104 ? -19.141 -12.695 -14.641 1 98 104 THR A N 1
ATOM 844 C CA . THR A 1 104 ? -20.438 -12.195 -14.188 1 98 104 THR A CA 1
ATOM 845 C C . THR A 1 104 ? -20.281 -11.453 -12.859 1 98 104 THR A C 1
ATOM 847 O O . THR A 1 104 ? -20.875 -10.383 -12.672 1 98 104 THR A O 1
ATOM 850 N N . PHE A 1 105 ? -19.5 -12.062 -12.008 1 97.69 105 PHE A N 1
ATOM 851 C CA . PHE A 1 105 ? -19.234 -11.445 -10.719 1 97.69 105 PHE A CA 1
ATOM 852 C C . PHE A 1 105 ? -18.609 -10.07 -10.898 1 97.69 105 PHE A C 1
ATOM 854 O O . PHE A 1 105 ? -19.047 -9.094 -10.281 1 97.69 105 PHE A O 1
ATOM 861 N N . ILE A 1 106 ? -17.625 -9.984 -11.75 1 98.19 106 ILE A N 1
ATOM 862 C CA . ILE A 1 106 ? -16.875 -8.758 -12 1 98.19 106 ILE A CA 1
ATOM 863 C C . ILE A 1 106 ? -17.812 -7.699 -12.594 1 98.19 106 ILE A C 1
ATOM 865 O O . ILE A 1 106 ? -17.766 -6.531 -12.203 1 98.19 106 ILE A O 1
ATOM 869 N N . GLU A 1 107 ? -18.688 -8.078 -13.484 1 98.06 107 GLU A N 1
ATOM 870 C CA . GLU A 1 107 ? -19.641 -7.16 -14.109 1 98.06 107 GLU A CA 1
ATOM 871 C C . GLU A 1 107 ? -20.594 -6.574 -13.078 1 98.06 107 GLU A C 1
ATOM 873 O O . GLU A 1 107 ? -20.844 -5.367 -13.07 1 98.06 107 GLU A O 1
ATOM 878 N N . LYS A 1 108 ? -21.109 -7.375 -12.227 1 97.94 108 LYS A N 1
ATOM 879 C CA . LYS A 1 108 ? -22.016 -6.918 -11.18 1 97.94 108 LYS A CA 1
ATOM 880 C C . LYS A 1 108 ? -21.297 -5.957 -10.227 1 97.94 108 LYS A C 1
ATOM 882 O O . LYS A 1 108 ? -21.844 -4.906 -9.875 1 97.94 108 LYS A O 1
ATOM 887 N N . LYS A 1 109 ? -20.094 -6.352 -9.867 1 97.44 109 LYS A N 1
ATOM 888 C CA . LYS A 1 109 ? -19.312 -5.52 -8.961 1 97.44 109 LYS A CA 1
ATOM 889 C C . LYS A 1 109 ? -19 -4.16 -9.586 1 97.44 109 LYS A C 1
ATOM 891 O O . LYS A 1 109 ? -19.172 -3.123 -8.938 1 97.44 109 LYS A O 1
ATOM 896 N N . THR A 1 110 ? -18.594 -4.203 -10.805 1 98.31 110 THR A N 1
ATOM 897 C CA . THR A 1 110 ? -18.234 -2.961 -11.477 1 98.31 110 THR A CA 1
ATOM 898 C C . THR A 1 110 ? -19.453 -2.07 -11.68 1 98.31 110 THR A C 1
ATOM 900 O O . THR A 1 110 ? -19.359 -0.845 -11.586 1 98.31 110 THR A O 1
ATOM 903 N N . LYS A 1 111 ? -20.547 -2.686 -11.945 1 98.44 111 LYS A N 1
ATOM 904 C CA . LYS A 1 111 ? -21.797 -1.923 -12.062 1 98.44 111 LYS A CA 1
ATOM 905 C C . LYS A 1 111 ? -22.125 -1.194 -10.758 1 98.44 111 LYS A C 1
ATOM 907 O O . LYS A 1 111 ? -22.438 -0.006 -10.773 1 98.44 111 LYS A O 1
ATOM 912 N N . LEU A 1 112 ? -22 -1.888 -9.703 1 98.38 112 LEU A N 1
ATOM 913 C CA . LEU A 1 112 ? -22.25 -1.304 -8.391 1 98.38 112 LEU A CA 1
ATOM 914 C C . LEU A 1 112 ? -21.281 -0.161 -8.109 1 98.38 112 LEU A C 1
ATOM 916 O O . LEU A 1 112 ? -21.688 0.911 -7.656 1 98.38 112 LEU A O 1
ATOM 920 N N . LEU A 1 113 ? -20.047 -0.388 -8.406 1 98.25 113 LEU A N 1
ATOM 921 C CA . LEU A 1 113 ? -19.016 0.627 -8.172 1 98.25 113 LEU A CA 1
ATOM 922 C C . LEU A 1 113 ? -19.25 1.852 -9.047 1 98.25 113 LEU A C 1
ATOM 924 O O . LEU A 1 113 ? -19.047 2.984 -8.609 1 98.25 113 LEU A O 1
ATOM 928 N N . ASN A 1 114 ? -19.688 1.618 -10.234 1 98.38 114 ASN A N 1
ATOM 929 C CA . ASN A 1 114 ? -20.016 2.729 -11.125 1 98.38 114 ASN A CA 1
ATOM 930 C C . ASN A 1 114 ? -21.172 3.57 -10.57 1 98.38 114 ASN A C 1
ATOM 932 O O . ASN A 1 114 ? -21.109 4.801 -10.609 1 98.38 114 ASN A O 1
ATOM 936 N N . GLU A 1 115 ? -22.141 2.93 -10.039 1 98.31 115 GLU A N 1
ATOM 937 C CA . GLU A 1 115 ? -23.266 3.641 -9.43 1 98.31 115 GLU A CA 1
ATOM 938 C C . GLU A 1 115 ? -22.797 4.473 -8.234 1 98.31 115 GLU A C 1
ATOM 940 O O . GLU A 1 115 ? -23.234 5.617 -8.07 1 98.31 115 GLU A O 1
ATOM 945 N N . LEU A 1 116 ? -21.922 3.918 -7.488 1 97.94 116 LEU A N 1
ATOM 946 C CA . LEU A 1 116 ? -21.375 4.633 -6.34 1 97.94 116 LEU A CA 1
ATOM 947 C C . LEU A 1 116 ? -20.578 5.848 -6.789 1 97.94 116 LEU A C 1
ATOM 949 O O . LEU A 1 116 ? -20.703 6.93 -6.215 1 97.94 116 LEU A O 1
ATOM 953 N N . SER A 1 117 ? -19.766 5.637 -7.785 1 98.19 117 SER A N 1
ATOM 954 C CA . SER A 1 117 ? -18.953 6.734 -8.305 1 98.19 117 SER A CA 1
ATOM 955 C C . SER A 1 117 ? -19.828 7.875 -8.812 1 98.19 117 SER A C 1
ATOM 957 O O . SER A 1 117 ? -19.516 9.047 -8.602 1 98.19 117 SER A O 1
ATOM 959 N N . GLU A 1 118 ? -20.938 7.52 -9.406 1 97.94 118 GLU A N 1
ATOM 960 C CA . GLU A 1 118 ? -21.875 8.523 -9.914 1 97.94 118 GLU A CA 1
ATOM 961 C C . GLU A 1 118 ? -22.5 9.32 -8.773 1 97.94 118 GLU A C 1
ATOM 963 O O . GLU A 1 118 ? -22.641 10.539 -8.859 1 97.94 118 GLU A O 1
ATOM 968 N N . THR A 1 119 ? -22.859 8.656 -7.77 1 98 119 THR A N 1
ATOM 969 C CA . THR A 1 119 ? -23.406 9.312 -6.59 1 98 119 THR A CA 1
ATOM 970 C C . THR A 1 119 ? -22.406 10.289 -5.988 1 98 119 THR A C 1
ATOM 972 O O . THR A 1 119 ? -22.766 11.422 -5.66 1 98 119 THR A O 1
ATOM 975 N N . LEU A 1 120 ? -21.172 9.836 -5.941 1 97.75 120 LEU A N 1
ATOM 976 C CA . LEU A 1 120 ? -20.125 10.68 -5.379 1 97.75 120 LEU A CA 1
ATOM 977 C C . LEU A 1 120 ? -19.844 11.867 -6.285 1 97.75 120 LEU A C 1
ATOM 979 O O . LEU A 1 120 ? -19.547 12.969 -5.801 1 97.75 120 LEU A O 1
ATOM 983 N N . THR A 1 121 ? -19.938 11.664 -7.543 1 97.56 121 THR A N 1
ATOM 984 C CA . THR A 1 121 ? -19.781 12.742 -8.508 1 97.56 121 THR A CA 1
ATOM 985 C C . THR A 1 121 ? -20.859 13.805 -8.32 1 97.56 121 THR A C 1
ATOM 987 O O . THR A 1 121 ? -20.578 15 -8.312 1 97.56 121 THR A O 1
ATOM 990 N N . LYS A 1 122 ? -22.047 13.391 -8.086 1 97.75 122 LYS A N 1
ATOM 991 C CA . LYS A 1 122 ? -23.156 14.305 -7.812 1 97.75 122 LYS A CA 1
ATOM 992 C C . LYS A 1 122 ? -22.938 15.055 -6.504 1 97.75 122 LYS A C 1
ATOM 994 O O . LYS A 1 122 ? -23.172 16.266 -6.426 1 97.75 122 LYS A O 1
ATOM 999 N N . ASP A 1 123 ? -22.453 14.344 -5.562 1 96.94 123 ASP A N 1
ATOM 1000 C CA . ASP A 1 123 ? -22.156 14.969 -4.273 1 96.94 123 ASP A CA 1
ATOM 1001 C C . ASP A 1 123 ? -21.094 16.047 -4.414 1 96.94 123 ASP A C 1
ATOM 1003 O O . ASP A 1 123 ? -21.203 17.125 -3.836 1 96.94 123 ASP A O 1
ATOM 1007 N N . SER A 1 124 ? -20.062 15.734 -5.145 1 97.44 124 SER A N 1
ATOM 1008 C CA . SER A 1 124 ? -19 16.703 -5.34 1 97.44 124 SER A CA 1
ATOM 1009 C C . SER A 1 124 ? -19.5 17.953 -6.062 1 97.44 124 SER A C 1
ATOM 1011 O O . SER A 1 124 ? -19.109 19.062 -5.723 1 97.44 124 SER A O 1
ATOM 1013 N N . ALA A 1 125 ? -20.344 17.766 -7.008 1 96.56 125 ALA A N 1
ATOM 1014 C CA . ALA A 1 125 ? -20.938 18.891 -7.738 1 96.56 125 ALA A CA 1
ATOM 1015 C C . ALA A 1 125 ? -21.797 19.75 -6.812 1 96.56 125 ALA A C 1
ATOM 1017 O O . ALA A 1 125 ? -21.75 20.984 -6.891 1 96.56 125 ALA A O 1
ATOM 1018 N N . ARG A 1 126 ? -22.5 19.125 -5.961 1 96.06 126 ARG A N 1
ATOM 1019 C CA . ARG A 1 126 ? -23.328 19.828 -4.984 1 96.06 126 ARG A CA 1
ATOM 1020 C C . ARG A 1 126 ? -22.469 20.656 -4.039 1 96.06 126 ARG A C 1
ATOM 1022 O O . ARG A 1 126 ? -22.781 21.828 -3.764 1 96.06 126 ARG A O 1
ATOM 1029 N N . ILE A 1 127 ? -21.406 20.047 -3.609 1 95.94 127 ILE A N 1
ATOM 1030 C CA . ILE A 1 127 ? -20.531 20.75 -2.691 1 95.94 127 ILE A CA 1
ATOM 1031 C C . ILE A 1 127 ? -19.891 21.938 -3.404 1 95.94 127 ILE A C 1
ATOM 1033 O O . ILE A 1 127 ? -19.797 23.031 -2.84 1 95.94 127 ILE A O 1
ATOM 1037 N N . LYS A 1 128 ? -19.453 21.828 -4.605 1 95.19 128 LYS A N 1
ATOM 1038 C CA . LYS A 1 128 ? -18.859 22.906 -5.398 1 95.19 128 LYS A CA 1
ATOM 1039 C C . LYS A 1 128 ? -19.844 24.047 -5.59 1 95.19 128 LYS A C 1
ATOM 1041 O O . LYS A 1 128 ? -19.469 25.219 -5.5 1 95.19 128 LYS A O 1
ATOM 1046 N N . ALA A 1 129 ? -21.094 23.688 -5.844 1 94.12 129 ALA A N 1
ATOM 1047 C CA . ALA A 1 129 ? -22.141 24.703 -5.992 1 94.12 129 ALA A CA 1
ATOM 1048 C C . ALA A 1 129 ? -22.328 25.484 -4.699 1 94.12 129 ALA A C 1
ATOM 1050 O O . ALA A 1 129 ? -22.469 26.719 -4.73 1 94.12 129 ALA A O 1
ATOM 1051 N N . ASN A 1 130 ? -22.297 24.828 -3.625 1 92 130 ASN A N 1
ATOM 1052 C CA . ASN A 1 130 ? -22.422 25.469 -2.324 1 92 130 ASN A CA 1
ATOM 1053 C C . ASN A 1 130 ? -21.25 26.406 -2.049 1 92 130 ASN A C 1
ATOM 1055 O O . ASN A 1 130 ? -21.453 27.516 -1.522 1 92 130 ASN A O 1
ATOM 1059 N N . ILE A 1 131 ? -20.109 25.906 -2.361 1 91.38 131 ILE A N 1
ATOM 1060 C CA . ILE A 1 131 ? -18.922 26.734 -2.197 1 91.38 131 ILE A CA 1
ATOM 1061 C C . ILE A 1 131 ? -19.062 28.016 -3.025 1 91.38 131 ILE A C 1
ATOM 1063 O O . ILE A 1 131 ? -18.828 29.109 -2.527 1 91.38 131 ILE A O 1
ATOM 1067 N N . ARG A 1 132 ? -19.484 27.906 -4.242 1 91.06 132 ARG A N 1
ATOM 1068 C CA . ARG A 1 132 ? -19.672 29.031 -5.137 1 91.06 132 ARG A CA 1
ATOM 1069 C C . ARG A 1 132 ? -20.734 29.984 -4.586 1 91.06 132 ARG A C 1
ATOM 1071 O O . ARG A 1 132 ? -20.547 31.203 -4.625 1 91.06 132 ARG A O 1
ATOM 1078 N N . MET A 1 133 ? -21.766 29.5 -4.082 1 88.88 133 MET A N 1
ATOM 1079 C CA . MET A 1 133 ? -22.859 30.312 -3.539 1 88.88 133 MET A CA 1
ATOM 1080 C C . MET A 1 133 ? -22.391 31.141 -2.354 1 88.88 133 MET A C 1
ATOM 1082 O O . MET A 1 133 ? -22.688 32.344 -2.268 1 88.88 133 MET A O 1
ATOM 1086 N N . VAL A 1 134 ? -21.609 30.5 -1.534 1 86.06 134 VAL A N 1
ATOM 1087 C CA . VAL A 1 134 ? -21.141 31.203 -0.344 1 86.06 134 VAL A CA 1
ATOM 1088 C C . VAL A 1 134 ? -20.156 32.281 -0.748 1 86.06 134 VAL A C 1
ATOM 1090 O O . VAL A 1 134 ? -20.203 33.406 -0.214 1 86.06 134 VAL A O 1
ATOM 1093 N N . LEU A 1 135 ? -19.328 31.984 -1.641 1 86.12 135 LEU A N 1
ATOM 1094 C CA . LEU A 1 135 ? -18.359 32.969 -2.125 1 86.12 135 LEU A CA 1
ATOM 1095 C C . LEU A 1 135 ? -19.062 34.156 -2.746 1 86.12 135 LEU A C 1
ATOM 1097 O O . LEU A 1 135 ? -18.656 35.312 -2.535 1 86.12 135 LEU A O 1
ATOM 1101 N N . GLU A 1 136 ? -20.094 33.969 -3.521 1 84.31 136 GLU A N 1
ATOM 1102 C CA . GLU A 1 136 ? -20.875 35.031 -4.148 1 84.31 136 GLU A CA 1
ATOM 1103 C C . GLU A 1 136 ? -21.562 35.906 -3.1 1 84.31 136 GLU A C 1
ATOM 1105 O O . GLU A 1 136 ? -21.641 37.125 -3.248 1 84.31 136 GLU A O 1
ATOM 1110 N N . LYS A 1 137 ? -21.984 35.344 -2.076 1 81.31 137 LYS A N 1
ATOM 1111 C CA . LYS A 1 137 ? -22.641 36.094 -1.005 1 81.31 137 LYS A CA 1
ATOM 1112 C C . LYS A 1 137 ? -21.641 36.938 -0.241 1 81.31 137 LYS A C 1
ATOM 1114 O O . LYS A 1 137 ? -21.969 38.062 0.155 1 81.31 137 LYS A O 1
ATOM 1119 N N . THR A 1 138 ? -20.469 36.406 -0.103 1 79.56 138 THR A N 1
ATOM 1120 C CA . THR A 1 138 ? -19.422 37.156 0.604 1 79.56 138 THR A CA 1
ATOM 1121 C C . THR A 1 138 ? -18.953 38.344 -0.227 1 79.56 138 THR A C 1
ATOM 1123 O O . THR A 1 138 ? -18.703 39.438 0.309 1 79.56 138 THR A O 1
ATOM 1126 N N . MET A 1 139 ? -18.781 38.188 -1.453 1 76.5 139 MET A N 1
ATOM 1127 C CA . MET A 1 139 ? -18.344 39.281 -2.344 1 76.5 139 MET A CA 1
ATOM 1128 C C . MET A 1 139 ? -19.438 40.344 -2.465 1 76.5 139 MET A C 1
ATOM 1130 O O . MET A 1 139 ? -19.125 41.531 -2.477 1 76.5 139 MET A O 1
ATOM 1134 N N . ALA A 1 140 ? -20.609 39.906 -2.645 1 73.75 140 ALA A N 1
ATOM 1135 C CA . ALA A 1 140 ? -21.719 40.844 -2.766 1 73.75 140 ALA A CA 1
ATOM 1136 C C . ALA A 1 140 ? -21.875 41.688 -1.501 1 73.75 140 ALA A C 1
ATOM 1138 O O . ALA A 1 140 ? -22.156 42.875 -1.573 1 73.75 140 ALA A O 1
ATOM 1139 N N . SER A 1 141 ? -21.656 41.156 -0.415 1 66.25 141 SER A N 1
ATOM 1140 C CA . SER A 1 141 ? -21.75 41.875 0.843 1 66.25 141 SER A CA 1
ATOM 1141 C C . SER A 1 141 ? -20.625 42.906 0.959 1 66.25 141 SER A C 1
ATOM 1143 O O . SER A 1 141 ? -20.828 44 1.497 1 66.25 141 SER A O 1
ATOM 1145 N N . SER A 1 142 ? -19.484 42.5 0.316 1 64.81 142 SER A N 1
ATOM 1146 C CA . SER A 1 142 ? -18.344 43.406 0.359 1 64.81 142 SER A CA 1
ATOM 1147 C C . SER A 1 142 ? -18.531 44.594 -0.594 1 64.81 142 SER A C 1
ATOM 1149 O O . SER A 1 142 ? -18.156 45.719 -0.278 1 64.81 142 SER A O 1
ATOM 1151 N N . GLU A 1 143 ? -19.078 44.469 -1.801 1 63.53 143 GLU A N 1
ATOM 1152 C CA . GLU A 1 143 ? -19.297 45.531 -2.779 1 63.53 143 GLU A CA 1
ATOM 1153 C C . GLU A 1 143 ? -20.359 46.531 -2.291 1 63.53 143 GLU A C 1
ATOM 1155 O O . GLU A 1 143 ? -20.266 47.719 -2.572 1 63.53 143 GLU A O 1
ATOM 1160 N N . THR A 1 144 ? -21.375 46.031 -1.729 1 56.16 144 THR A N 1
ATOM 1161 C CA . THR A 1 144 ? -22.359 46.969 -1.232 1 56.16 144 THR A CA 1
ATOM 1162 C C . THR A 1 144 ? -21.719 48 -0.306 1 56.16 144 THR A C 1
ATOM 1164 O O . THR A 1 144 ? -22.172 49.125 -0.226 1 56.16 144 THR A O 1
ATOM 1167 N N . PHE A 1 145 ? -20.609 47.719 0.213 1 52.56 145 PHE A N 1
ATOM 1168 C CA . PHE A 1 145 ? -20 48.688 1.104 1 52.56 145 PHE A CA 1
ATOM 1169 C C . PHE A 1 145 ? -18.938 49.5 0.365 1 52.56 145 PHE A C 1
ATOM 1171 O O . PHE A 1 145 ? -18.609 50.625 0.78 1 52.56 145 PHE A O 1
ATOM 1178 N N . SER A 1 146 ? -18.406 48.906 -0.655 1 49.03 146 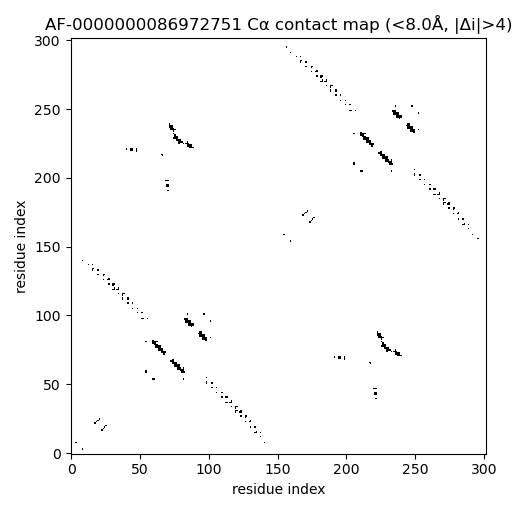SER A N 1
ATOM 1179 C CA . SER A 1 146 ? -17.391 49.719 -1.331 1 49.03 146 SER A CA 1
ATOM 1180 C C . SER A 1 146 ? -18.047 50.844 -2.137 1 49.03 146 SER A C 1
ATOM 1182 O O . SER A 1 146 ? -17.344 51.656 -2.77 1 49.03 146 SER A O 1
ATOM 1184 N N . THR A 1 147 ? -19.297 50.781 -2.469 1 45.22 147 THR A N 1
ATOM 1185 C CA . THR A 1 147 ? -19.844 51.969 -3.15 1 45.22 147 THR A CA 1
ATOM 1186 C C . THR A 1 147 ? -19.906 53.156 -2.203 1 45.22 147 THR A C 1
ATOM 1188 O O . THR A 1 147 ? -20.578 53.125 -1.174 1 45.22 147 THR A O 1
ATOM 1191 N N . PRO A 1 148 ? -18.875 54.062 -2.131 1 44.56 148 PRO A N 1
ATOM 1192 C CA . PRO A 1 148 ? -18.875 55.344 -1.421 1 44.56 148 PRO A CA 1
ATOM 1193 C C . PRO A 1 148 ? -20.188 56.094 -1.563 1 44.56 148 PRO A C 1
ATOM 1195 O O . PRO A 1 148 ? -20.859 55.969 -2.59 1 44.56 148 PRO A O 1
ATOM 1198 N N . LEU A 1 149 ? -20.906 56.375 -0.484 1 41.88 149 LEU A N 1
ATOM 1199 C CA . LEU A 1 149 ? -21.891 57.438 -0.388 1 41.88 149 LEU A CA 1
ATOM 1200 C C . LEU A 1 149 ? -21.469 58.656 -1.211 1 41.88 149 LEU A C 1
ATOM 1202 O O . LEU A 1 149 ? -20.922 59.625 -0.671 1 41.88 149 LEU A O 1
ATOM 1206 N N . LEU A 1 150 ? -20.75 58.469 -2.225 1 39.94 150 LEU A N 1
ATOM 1207 C CA . LEU A 1 150 ? -20.547 59.688 -2.955 1 39.94 150 LEU A CA 1
ATOM 1208 C C . LEU A 1 150 ? -21.859 60.219 -3.512 1 39.94 150 LEU A C 1
ATOM 1210 O O . LEU A 1 150 ? -21.875 61.188 -4.289 1 39.94 150 LEU A O 1
ATOM 1214 N N . LEU A 1 151 ? -23.094 59.719 -3.049 1 32.84 151 LEU A N 1
ATOM 1215 C CA . LEU A 1 151 ? -24.031 60.781 -3.369 1 32.84 151 LEU A CA 1
ATOM 1216 C C . LEU A 1 151 ? -24.078 61.844 -2.258 1 32.84 151 LEU A C 1
ATOM 1218 O O . LEU A 1 151 ? -23.969 61.5 -1.078 1 32.84 151 LEU A O 1
ATOM 1222 N N . MET B 1 1 ? 25.203 40.156 33.531 1 37.66 1 MET B N 1
ATOM 1223 C CA . MET B 1 1 ? 24.141 39.156 33.375 1 37.66 1 MET B CA 1
ATOM 1224 C C . MET B 1 1 ? 22.875 39.844 32.812 1 37.66 1 MET B C 1
ATOM 1226 O O . MET B 1 1 ? 22.297 40.719 33.438 1 37.66 1 MET B O 1
ATOM 1230 N N . VAL B 1 2 ? 22.891 40.031 31.594 1 48 2 VAL B N 1
ATOM 1231 C CA . VAL B 1 2 ? 21.922 40.906 30.922 1 48 2 VAL B CA 1
ATOM 1232 C C . VAL B 1 2 ? 20.5 40.438 31.266 1 48 2 VAL B C 1
ATOM 1234 O O . VAL B 1 2 ? 20.156 39.281 31.047 1 48 2 VAL B O 1
ATOM 1237 N N . MET B 1 3 ? 19.906 40.906 32.312 1 49.91 3 MET B N 1
ATOM 1238 C CA . MET B 1 3 ? 18.547 40.688 32.812 1 49.91 3 MET B CA 1
ATOM 1239 C C . MET B 1 3 ? 17.531 41 31.703 1 49.91 3 MET B C 1
ATOM 1241 O O . MET B 1 3 ? 17.406 42.156 31.297 1 49.91 3 MET B O 1
ATOM 1245 N N . LEU B 1 4 ? 17.297 40 30.781 1 63.06 4 LEU B N 1
ATOM 1246 C CA . LEU B 1 4 ? 16.25 40.25 29.797 1 63.06 4 LEU B CA 1
ATOM 1247 C C . LEU B 1 4 ? 14.961 40.688 30.469 1 63.06 4 LEU B C 1
ATOM 1249 O O . LEU B 1 4 ? 14.656 40.25 31.578 1 63.06 4 LEU B O 1
ATOM 1253 N N . SER B 1 5 ? 14.398 41.625 30.031 1 73.12 5 SER B N 1
ATOM 1254 C CA . SER B 1 5 ? 13.078 42.031 30.484 1 73.12 5 SER B CA 1
ATOM 1255 C C . SER B 1 5 ? 12.094 40.844 30.469 1 73.12 5 SER B C 1
ATOM 1257 O O . SER B 1 5 ? 12.336 39.844 29.812 1 73.12 5 SER B O 1
ATOM 1259 N N . GLU B 1 6 ? 11.242 40.75 31.422 1 70.81 6 GLU B N 1
ATOM 1260 C CA . GLU B 1 6 ? 10.203 39.719 31.484 1 70.81 6 GLU B CA 1
ATOM 1261 C C . GLU B 1 6 ? 9.609 39.469 30.109 1 70.81 6 GLU B C 1
ATOM 1263 O O . GLU B 1 6 ? 9.312 38.312 29.766 1 70.81 6 GLU B O 1
ATOM 1268 N N . GLN B 1 7 ? 9.438 40.594 29.344 1 74.88 7 GLN B N 1
ATOM 1269 C CA . GLN B 1 7 ? 8.883 40.469 28 1 74.88 7 GLN B CA 1
ATOM 1270 C C . GLN B 1 7 ? 9.836 39.719 27.062 1 74.88 7 GLN B C 1
ATOM 1272 O O . GLN B 1 7 ? 9.406 38.875 26.25 1 74.88 7 GLN B O 1
ATOM 1277 N N . GLN B 1 8 ? 11.102 40.125 27.125 1 74.38 8 GLN B N 1
ATOM 1278 C CA . GLN B 1 8 ? 12.109 39.469 26.297 1 74.38 8 GLN B CA 1
ATOM 1279 C C . GLN B 1 8 ? 12.242 38 26.625 1 74.38 8 GLN B C 1
ATOM 1281 O O . GLN B 1 8 ? 12.414 37.156 25.734 1 74.38 8 GLN B O 1
ATOM 1286 N N . LEU B 1 9 ? 12.055 37.656 27.906 1 75.44 9 LEU B N 1
ATOM 1287 C CA . LEU B 1 9 ? 12.141 36.25 28.359 1 75.44 9 LEU B CA 1
ATOM 1288 C C . LEU B 1 9 ? 10.969 35.438 27.812 1 75.44 9 LEU B C 1
ATOM 1290 O O . LEU B 1 9 ? 11.148 34.312 27.391 1 75.44 9 LEU B O 1
ATOM 1294 N N . GLN B 1 10 ? 9.812 36.062 27.891 1 75.62 10 GLN B N 1
ATOM 1295 C CA . GLN B 1 10 ? 8.625 35.375 27.391 1 75.62 10 GLN B CA 1
ATOM 1296 C C . GLN B 1 10 ? 8.734 35.094 25.891 1 75.62 10 GLN B C 1
ATOM 1298 O O . GLN B 1 10 ? 8.336 34.031 25.422 1 75.62 10 GLN B O 1
ATOM 1303 N N . GLU B 1 11 ? 9.297 36.062 25.203 1 76.69 11 GLU B N 1
ATOM 1304 C CA . GLU B 1 11 ? 9.484 35.906 23.766 1 76.69 11 GLU B CA 1
ATOM 1305 C C . GLU B 1 11 ? 10.453 34.781 23.438 1 76.69 11 GLU B C 1
ATOM 1307 O O . GLU B 1 11 ? 10.234 34 22.5 1 76.69 11 GLU B O 1
ATOM 1312 N N . LYS B 1 12 ? 11.453 34.688 24.281 1 77.44 12 LYS B N 1
ATOM 1313 C CA . LYS B 1 12 ? 12.445 33.625 24.078 1 77.44 12 LYS B CA 1
ATOM 1314 C C . LYS B 1 12 ? 11.844 32.25 24.375 1 77.44 12 LYS B C 1
ATOM 1316 O O . LYS B 1 12 ? 12.133 31.281 23.656 1 77.44 12 LYS B O 1
ATOM 1321 N N . VAL B 1 13 ? 11.062 32.188 25.328 1 76.38 13 VAL B N 1
ATOM 1322 C CA . VAL B 1 13 ? 10.406 30.938 25.703 1 76.38 13 VAL B CA 1
ATOM 1323 C C . VAL B 1 13 ? 9.492 30.484 24.578 1 76.38 13 VAL B C 1
ATOM 1325 O O . VAL B 1 13 ? 9.484 29.297 24.219 1 76.38 13 VAL B O 1
ATOM 1328 N N . LEU B 1 14 ? 8.812 31.438 23.984 1 75.94 14 LEU B N 1
ATOM 1329 C CA . LEU B 1 14 ? 7.906 31.125 22.875 1 75.94 14 LEU B CA 1
ATOM 1330 C C . LEU B 1 14 ? 8.68 30.656 21.656 1 75.94 14 LEU B C 1
ATOM 1332 O O . LEU B 1 14 ? 8.234 29.75 20.953 1 75.94 14 LEU B O 1
ATOM 1336 N N . GLN B 1 15 ? 9.773 31.266 21.484 1 80.12 15 GLN B N 1
ATOM 1337 C CA . GLN B 1 15 ? 10.625 30.859 20.375 1 80.12 15 GLN B CA 1
ATOM 1338 C C . GLN B 1 15 ? 11.141 29.438 20.547 1 80.12 15 GLN B C 1
ATOM 1340 O O . GLN B 1 15 ? 11.156 28.656 19.594 1 80.12 15 GLN B O 1
ATOM 1345 N N . TYR B 1 16 ? 11.516 29.125 21.797 1 78.19 16 TYR B N 1
ATOM 1346 C CA . TYR B 1 16 ? 12 27.781 22.078 1 78.19 16 TYR B CA 1
ATOM 1347 C C . TYR B 1 16 ? 10.891 26.75 21.906 1 78.19 16 TYR B C 1
ATOM 1349 O O . TYR B 1 16 ? 11.117 25.672 21.375 1 78.19 16 TYR B O 1
ATOM 1357 N N . GLU B 1 17 ? 9.836 27.141 22.312 1 77.81 17 GLU B N 1
ATOM 1358 C CA . GLU B 1 17 ? 8.695 26.234 22.203 1 77.81 17 GLU B CA 1
ATOM 1359 C C . GLU B 1 17 ? 8.336 25.969 20.75 1 77.81 17 GLU B C 1
ATOM 1361 O O . GLU B 1 17 ? 8.016 24.844 20.375 1 77.81 17 GLU B O 1
ATOM 1366 N N . ALA B 1 18 ? 8.398 27.016 20 1 79.69 18 ALA B N 1
ATOM 1367 C CA . ALA B 1 18 ? 8.141 26.891 18.578 1 79.69 18 ALA B CA 1
ATOM 1368 C C . ALA B 1 18 ? 9.195 26.031 17.891 1 79.69 18 ALA B C 1
ATOM 1370 O O . ALA B 1 18 ? 8.875 25.188 17.047 1 79.69 18 ALA B O 1
ATOM 1371 N N . PHE B 1 19 ? 10.367 26.297 18.312 1 81.38 19 PHE B N 1
ATOM 1372 C CA . PHE B 1 19 ? 11.477 25.516 17.766 1 81.38 19 PHE B CA 1
ATOM 1373 C C . PHE B 1 19 ? 11.305 24.031 18.109 1 81.38 19 PHE B C 1
ATOM 1375 O O . PHE B 1 19 ? 11.492 23.172 17.25 1 81.38 19 PHE B O 1
ATOM 1382 N N . ILE B 1 20 ? 10.969 23.734 19.281 1 82.94 20 ILE B N 1
ATOM 1383 C CA . ILE B 1 20 ? 10.773 22.359 19.719 1 82.94 20 ILE B CA 1
ATOM 1384 C C . ILE B 1 20 ? 9.633 21.734 18.938 1 82.94 20 ILE B C 1
ATOM 1386 O O . ILE B 1 20 ? 9.781 20.641 18.375 1 82.94 20 ILE B O 1
ATOM 1390 N N . SER B 1 21 ? 8.531 22.359 18.953 1 78.56 21 SER B N 1
ATOM 1391 C CA . SER B 1 21 ? 7.312 21.797 18.391 1 78.56 21 SER B CA 1
ATOM 1392 C C . SER B 1 21 ? 7.398 21.703 16.875 1 78.56 21 SER B C 1
ATOM 1394 O O . SER B 1 21 ? 7.066 20.672 16.281 1 78.56 21 SER B O 1
ATOM 1396 N N . ASP B 1 22 ? 8 22.703 16.312 1 82.94 22 ASP B N 1
ATOM 1397 C CA . ASP B 1 22 ? 7.926 22.844 14.852 1 82.94 22 ASP B CA 1
ATOM 1398 C C . ASP B 1 22 ? 9.07 22.094 14.172 1 82.94 22 ASP B C 1
ATOM 1400 O O . ASP B 1 22 ? 8.898 21.547 13.078 1 82.94 22 ASP B O 1
ATOM 1404 N N . VAL B 1 23 ? 10.141 22.141 14.898 1 86.25 23 VAL B N 1
ATOM 1405 C CA . VAL B 1 23 ? 11.297 21.641 14.164 1 86.25 23 VAL B CA 1
ATOM 1406 C C . VAL B 1 23 ? 11.734 20.297 14.742 1 86.25 23 VAL B C 1
ATOM 1408 O O . VAL B 1 23 ? 11.68 19.266 14.062 1 86.25 23 VAL B O 1
ATOM 1411 N N . LEU B 1 24 ? 11.992 20.297 16.094 1 90.12 24 LEU B N 1
ATOM 1412 C CA . LEU B 1 24 ? 12.602 19.109 16.688 1 90.12 24 LEU B CA 1
ATOM 1413 C C . LEU B 1 24 ? 11.617 17.953 16.719 1 90.12 24 LEU B C 1
ATOM 1415 O O . LEU B 1 24 ? 11.984 16.812 16.438 1 90.12 24 LEU B O 1
ATOM 1419 N N . GLN B 1 25 ? 10.477 18.312 16.969 1 91.69 25 GLN B N 1
ATOM 1420 C CA . GLN B 1 25 ? 9.453 17.266 17.016 1 9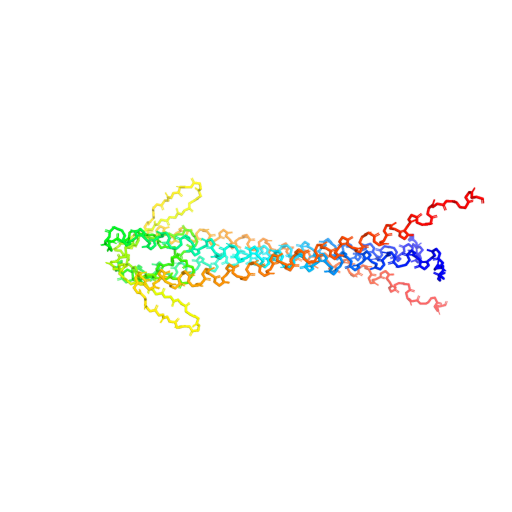1.69 25 GLN B CA 1
ATOM 1421 C C . GLN B 1 25 ? 9.195 16.703 15.617 1 91.69 25 GLN B C 1
ATOM 1423 O O . GLN B 1 25 ? 9 15.492 15.461 1 91.69 25 GLN B O 1
ATOM 1428 N N . ARG B 1 26 ? 9.172 17.516 14.719 1 93.19 26 ARG B N 1
ATOM 1429 C CA . ARG B 1 26 ? 9.008 17.062 13.336 1 93.19 26 ARG B CA 1
ATOM 1430 C C . ARG B 1 26 ? 10.18 16.188 12.898 1 93.19 26 ARG B C 1
ATOM 1432 O O . ARG B 1 26 ? 9.977 15.156 12.258 1 93.19 26 ARG B O 1
ATOM 1439 N N . ASP B 1 27 ? 11.32 16.578 13.289 1 93.62 27 ASP B N 1
ATOM 1440 C CA . ASP B 1 27 ? 12.516 15.82 12.93 1 93.62 27 ASP B CA 1
ATOM 1441 C C . ASP B 1 27 ? 12.5 14.445 13.602 1 93.62 27 ASP B C 1
ATOM 1443 O O . ASP B 1 27 ? 12.852 13.438 12.969 1 93.62 27 ASP B O 1
ATOM 1447 N N . LEU B 1 28 ? 12.125 14.469 14.828 1 96.06 28 LEU B N 1
ATOM 1448 C CA . LEU B 1 28 ? 12.047 13.211 15.555 1 96.06 28 LEU B CA 1
ATOM 1449 C C . LEU B 1 28 ? 11.031 12.273 14.898 1 96.06 28 LEU B C 1
ATOM 1451 O O . LEU B 1 28 ? 11.305 11.086 14.711 1 96.06 28 LEU B O 1
ATOM 1455 N N . LYS B 1 29 ? 9.93 12.836 14.555 1 96.44 29 LYS B N 1
ATOM 1456 C CA . LYS B 1 29 ? 8.898 12.039 13.891 1 96.44 29 LYS B CA 1
ATOM 1457 C C . LYS B 1 29 ? 9.414 11.438 12.594 1 96.44 29 LYS B C 1
ATOM 1459 O O . LYS B 1 29 ? 9.211 10.25 12.328 1 96.44 29 LYS B O 1
ATOM 1464 N N . LYS B 1 30 ? 10.094 12.195 11.836 1 96.75 30 LYS B N 1
ATOM 1465 C CA . LYS B 1 30 ? 10.641 11.742 10.562 1 96.75 30 LYS B CA 1
ATOM 1466 C C . LYS B 1 30 ? 11.641 10.609 10.758 1 96.75 30 LYS B C 1
ATOM 1468 O O . LYS B 1 30 ? 11.594 9.602 10.047 1 96.75 30 LYS B O 1
ATOM 1473 N N . VAL B 1 31 ? 12.477 10.789 11.711 1 97.12 31 VAL B N 1
ATOM 1474 C CA . VAL B 1 31 ? 13.516 9.805 11.969 1 97.12 31 VAL B CA 1
ATOM 1475 C C . VAL B 1 31 ? 12.891 8.5 12.461 1 97.12 31 VAL B C 1
ATOM 1477 O O . VAL B 1 31 ? 13.297 7.41 12.047 1 97.12 31 VAL B O 1
ATOM 1480 N N . LEU B 1 32 ? 11.906 8.609 13.281 1 97.38 32 LEU B N 1
ATOM 1481 C CA . LEU B 1 32 ? 11.234 7.426 13.805 1 97.38 32 LEU B CA 1
ATOM 1482 C C . LEU B 1 32 ? 10.477 6.703 12.695 1 97.38 32 LEU B C 1
ATOM 1484 O O . LEU B 1 32 ? 10.484 5.469 12.633 1 97.38 32 LEU B O 1
ATOM 1488 N N . GLU B 1 33 ? 9.875 7.434 11.828 1 97.88 33 GLU B N 1
ATOM 1489 C CA . GLU B 1 33 ? 9.18 6.84 10.695 1 97.88 33 GLU B CA 1
ATOM 1490 C C . GLU B 1 33 ? 10.148 6.109 9.773 1 97.88 33 GLU B C 1
ATOM 1492 O O . GLU B 1 33 ? 9.844 5.012 9.297 1 97.88 33 GLU B O 1
ATOM 1497 N N . GLN B 1 34 ? 11.242 6.695 9.562 1 97.75 34 GLN B N 1
ATOM 1498 C CA . GLN B 1 34 ? 12.266 6.062 8.734 1 97.75 34 GLN B CA 1
ATOM 1499 C C . GLN B 1 34 ? 12.75 4.758 9.359 1 97.75 34 GLN B C 1
ATOM 1501 O O . GLN B 1 34 ? 12.883 3.744 8.672 1 97.75 34 GLN B O 1
ATOM 1506 N N . ARG B 1 35 ? 13 4.852 10.602 1 97.75 35 ARG B N 1
ATOM 1507 C CA . ARG B 1 35 ? 13.461 3.664 11.32 1 97.75 35 ARG B CA 1
ATOM 1508 C C . ARG B 1 35 ? 12.422 2.551 11.25 1 97.75 35 ARG B C 1
ATOM 1510 O O . ARG B 1 35 ? 12.766 1.387 11.031 1 97.75 35 ARG B O 1
ATOM 1517 N N . ASP B 1 36 ? 11.18 2.896 11.477 1 97.81 36 ASP B N 1
ATOM 1518 C CA . ASP B 1 36 ? 10.102 1.92 11.43 1 97.81 36 ASP B CA 1
ATOM 1519 C C . ASP B 1 36 ? 9.992 1.285 10.047 1 97.81 36 ASP B C 1
ATOM 1521 O O . ASP B 1 36 ? 9.734 0.086 9.922 1 97.81 36 ASP B O 1
ATOM 1525 N N . GLU B 1 37 ? 10.18 2.037 9.047 1 98.31 37 GLU B N 1
ATOM 1526 C CA . GLU B 1 37 ? 10.188 1.515 7.684 1 98.31 37 GLU B CA 1
ATOM 1527 C C . GLU B 1 37 ? 11.297 0.482 7.496 1 98.31 37 GLU B C 1
ATOM 1529 O O . GLU B 1 37 ? 11.086 -0.543 6.84 1 98.31 37 GLU B O 1
ATOM 1534 N N . ILE B 1 38 ? 12.367 0.747 8.047 1 98.25 38 ILE B N 1
ATOM 1535 C CA . ILE B 1 38 ? 13.508 -0.161 7.945 1 98.25 38 ILE B CA 1
ATOM 1536 C C . ILE B 1 38 ? 13.188 -1.466 8.672 1 98.25 38 ILE B C 1
ATOM 1538 O O . ILE B 1 38 ? 13.453 -2.553 8.156 1 98.25 38 ILE B O 1
ATOM 1542 N N . TYR B 1 39 ? 12.578 -1.331 9.797 1 97.69 39 TYR B N 1
ATOM 1543 C CA . TYR B 1 39 ? 12.203 -2.521 10.555 1 97.69 39 TYR B CA 1
ATOM 1544 C C . TYR B 1 39 ? 11.203 -3.369 9.773 1 97.69 39 TYR B C 1
ATOM 1546 O O . TYR B 1 39 ? 11.266 -4.602 9.805 1 97.69 39 TYR B O 1
ATOM 1554 N N . GLU B 1 40 ? 10.359 -2.709 9.141 1 98 40 GLU B N 1
ATOM 1555 C CA . GLU B 1 40 ? 9.398 -3.428 8.312 1 98 40 GLU B CA 1
ATOM 1556 C C . GLU B 1 40 ? 10.094 -4.203 7.199 1 98 40 GLU B C 1
ATOM 1558 O O . GLU B 1 40 ? 9.758 -5.359 6.938 1 98 40 GLU B O 1
ATOM 1563 N N . LYS B 1 41 ? 11.047 -3.602 6.559 1 97.81 41 LYS B N 1
ATOM 1564 C CA . LYS B 1 41 ? 11.805 -4.262 5.504 1 97.81 41 LYS B CA 1
ATOM 1565 C C . LYS B 1 41 ? 12.586 -5.453 6.051 1 97.81 41 LYS B C 1
ATOM 1567 O O . LYS B 1 41 ? 12.609 -6.523 5.438 1 97.81 41 LYS B O 1
ATOM 1572 N N . ILE B 1 42 ? 13.141 -5.273 7.168 1 98.19 42 ILE B N 1
ATOM 1573 C CA . ILE B 1 42 ? 13.891 -6.352 7.805 1 98.19 42 ILE B CA 1
ATOM 1574 C C . ILE B 1 42 ? 12.969 -7.535 8.078 1 98.19 42 ILE B C 1
ATOM 1576 O O . ILE B 1 42 ? 13.328 -8.688 7.828 1 98.19 42 ILE B O 1
ATOM 1580 N N . ALA B 1 43 ? 11.844 -7.184 8.586 1 98.06 43 ALA B N 1
ATOM 1581 C CA . ALA B 1 43 ? 10.867 -8.234 8.867 1 98.06 43 ALA B CA 1
ATOM 1582 C C . ALA B 1 43 ? 10.508 -9 7.59 1 98.06 43 ALA B C 1
ATOM 1584 O O . ALA B 1 43 ? 10.383 -10.227 7.609 1 98.06 43 ALA B O 1
ATOM 1585 N N . GLN B 1 44 ? 10.352 -8.352 6.547 1 98.12 44 GLN B N 1
ATOM 1586 C CA . GLN B 1 44 ? 10.039 -8.969 5.266 1 98.12 44 GLN B CA 1
ATOM 1587 C C . GLN B 1 44 ? 11.164 -9.891 4.809 1 98.12 44 GLN B C 1
ATOM 1589 O O . GLN B 1 44 ? 10.914 -11.008 4.348 1 98.12 44 GLN B O 1
ATOM 1594 N N . TYR B 1 45 ? 12.352 -9.453 4.969 1 98.19 45 TYR B N 1
ATOM 1595 C CA . TYR B 1 45 ? 13.5 -10.266 4.574 1 98.19 45 TYR B CA 1
ATOM 1596 C C . TYR B 1 45 ? 13.609 -11.516 5.445 1 98.19 45 TYR B C 1
ATOM 1598 O O . TYR B 1 45 ? 13.969 -12.586 4.961 1 98.19 45 TYR B O 1
ATOM 1606 N N . LEU B 1 46 ? 13.352 -11.352 6.676 1 98 46 LEU B N 1
ATOM 1607 C CA . LEU B 1 46 ? 13.406 -12.492 7.582 1 98 46 LEU B CA 1
ATOM 1608 C C . LEU B 1 46 ? 12.359 -13.539 7.199 1 98 46 LEU B C 1
ATOM 1610 O O . LEU B 1 46 ? 12.633 -14.742 7.23 1 98 46 LEU B O 1
ATOM 1614 N N . GLN B 1 47 ? 11.18 -13.07 6.855 1 97.62 47 GLN B N 1
ATOM 1615 C CA . GLN B 1 47 ? 10.141 -13.977 6.391 1 97.62 47 GLN B CA 1
ATOM 1616 C C . GLN B 1 47 ? 10.586 -14.734 5.141 1 97.62 47 GLN B C 1
ATOM 1618 O O . GLN B 1 47 ? 10.391 -15.945 5.043 1 97.62 47 GLN B O 1
ATOM 1623 N N . LEU B 1 48 ? 11.156 -14.023 4.258 1 97.38 48 LEU B N 1
ATOM 1624 C CA . LEU B 1 48 ? 11.641 -14.625 3.023 1 97.38 48 LEU B CA 1
ATOM 1625 C C . LEU B 1 48 ? 12.734 -15.656 3.314 1 97.38 48 LEU B C 1
ATOM 1627 O O . LEU B 1 48 ? 12.75 -16.734 2.717 1 97.38 48 LEU B O 1
ATOM 1631 N N . LYS B 1 49 ? 13.617 -15.305 4.16 1 97.75 49 LYS B N 1
ATOM 1632 C CA . LYS B 1 49 ? 14.672 -16.219 4.574 1 97.75 49 LYS B CA 1
ATOM 1633 C C . LYS B 1 49 ? 14.094 -17.547 5.07 1 97.75 49 LYS B C 1
ATOM 1635 O O . LYS B 1 49 ? 14.555 -18.609 4.676 1 97.75 49 LYS B O 1
ATOM 1640 N N . ASN B 1 50 ? 13.07 -17.438 5.863 1 96.75 50 ASN B N 1
ATOM 1641 C CA . ASN B 1 50 ? 12.422 -18.625 6.398 1 96.75 50 ASN B CA 1
ATOM 1642 C C . ASN B 1 50 ? 11.82 -19.484 5.285 1 96.75 50 ASN B C 1
ATOM 1644 O O . ASN B 1 50 ? 11.914 -20.719 5.324 1 96.75 50 ASN B O 1
ATOM 1648 N N . ILE B 1 51 ? 11.211 -18.859 4.328 1 93.06 51 ILE B N 1
ATOM 1649 C CA . ILE B 1 51 ? 10.602 -19.562 3.203 1 93.06 51 ILE B CA 1
ATOM 1650 C C . ILE B 1 51 ? 11.68 -20.328 2.424 1 93.06 51 ILE B C 1
ATOM 1652 O O . ILE B 1 51 ? 11.516 -21.5 2.113 1 93.06 51 ILE B O 1
ATOM 1656 N N . ILE B 1 52 ? 12.773 -19.688 2.186 1 94.31 52 ILE B N 1
ATOM 1657 C CA . ILE B 1 52 ? 13.836 -20.266 1.375 1 94.31 52 ILE B CA 1
ATOM 1658 C C . ILE B 1 52 ? 14.5 -21.422 2.131 1 94.31 52 ILE B C 1
ATOM 1660 O O . ILE B 1 52 ? 14.805 -22.453 1.544 1 94.31 52 ILE B O 1
ATOM 1664 N N . GLU B 1 53 ? 14.68 -21.219 3.377 1 94.88 53 GLU B N 1
ATOM 1665 C CA . GLU B 1 53 ? 15.273 -22.281 4.199 1 94.88 53 GLU B CA 1
ATOM 1666 C C . GLU B 1 53 ? 14.398 -23.516 4.223 1 94.88 53 GLU B C 1
ATOM 1668 O O . GLU B 1 53 ? 14.906 -24.641 4.164 1 94.88 53 GLU B O 1
ATOM 1673 N N . ARG B 1 54 ? 13.117 -23.328 4.309 1 91.56 54 ARG B N 1
ATOM 1674 C CA . ARG B 1 54 ? 12.188 -24.438 4.27 1 91.56 54 ARG B CA 1
ATOM 1675 C C . ARG B 1 54 ? 12.258 -25.172 2.934 1 91.56 54 ARG B C 1
ATOM 1677 O O . ARG B 1 54 ? 12.219 -26.406 2.889 1 91.56 54 ARG B O 1
ATOM 1684 N N . LEU B 1 55 ? 12.383 -24.422 1.91 1 89.44 55 LEU B N 1
ATOM 1685 C CA . LEU B 1 55 ? 12.516 -25.016 0.583 1 89.44 55 LEU B CA 1
ATOM 1686 C C . LEU B 1 55 ? 13.789 -25.844 0.486 1 89.44 55 LEU B C 1
ATOM 1688 O O . LEU B 1 55 ? 13.789 -26.922 -0.127 1 89.44 55 LEU B O 1
ATOM 1692 N N . GLN B 1 56 ? 14.789 -25.359 1.071 1 89.19 56 GLN B N 1
ATOM 1693 C CA . GLN B 1 56 ? 16.062 -26.078 1.055 1 89.19 56 GLN B CA 1
ATOM 1694 C C . GLN B 1 56 ? 15.977 -27.375 1.848 1 89.19 56 GLN B C 1
ATOM 1696 O O . GLN B 1 56 ? 16.562 -28.391 1.456 1 89.19 56 GLN B O 1
ATOM 1701 N N . GLU B 1 57 ? 15.32 -27.359 2.908 1 88.12 57 GLU B N 1
ATOM 1702 C CA . GLU B 1 57 ? 15.203 -28.516 3.799 1 88.12 57 GLU B CA 1
ATOM 1703 C C . GLU B 1 57 ? 14.375 -29.625 3.158 1 88.12 57 GLU B C 1
ATOM 1705 O O . GLU B 1 57 ? 14.68 -30.797 3.312 1 88.12 57 GLU B O 1
ATOM 1710 N N . THR B 1 58 ? 13.32 -29.281 2.451 1 81.19 58 THR B N 1
ATOM 1711 C CA . THR B 1 58 ? 12.375 -30.234 1.892 1 81.19 58 THR B CA 1
ATOM 1712 C C . THR B 1 58 ? 12.859 -30.75 0.534 1 81.19 58 THR B C 1
ATOM 1714 O O . THR B 1 58 ? 12.422 -31.797 0.06 1 81.19 58 THR B O 1
ATOM 1717 N N . GLY B 1 59 ? 14.078 -30.391 -0.006 1 71.69 59 GLY B N 1
ATOM 1718 C CA . GLY B 1 59 ? 14.664 -30.859 -1.251 1 71.69 59 GLY B CA 1
ATOM 1719 C C . GLY B 1 59 ? 13.891 -30.422 -2.479 1 71.69 59 GLY B C 1
ATOM 1720 O O . GLY B 1 59 ? 13.633 -31.219 -3.377 1 71.69 59 GLY B O 1
ATOM 1721 N N . SER B 1 60 ? 13.812 -29.125 -2.848 1 62.91 60 SER B N 1
ATOM 1722 C CA . SER B 1 60 ? 13.312 -28.438 -4.035 1 62.91 60 SER B CA 1
ATOM 1723 C C . SER B 1 60 ? 11.992 -29.047 -4.512 1 62.91 60 SER B C 1
ATOM 1725 O O . SER B 1 60 ? 11.797 -29.25 -5.715 1 62.91 60 SER B O 1
ATOM 1727 N N . GLN B 1 61 ? 11.203 -29.516 -3.688 1 65.06 61 GLN B N 1
ATOM 1728 C CA . GLN B 1 61 ? 9.922 -30.078 -4.113 1 65.06 61 GLN B CA 1
ATOM 1729 C C . GLN B 1 61 ? 8.992 -28.984 -4.648 1 65.06 61 GLN B C 1
ATOM 1731 O O . GLN B 1 61 ? 9.219 -27.797 -4.41 1 65.06 61 GLN B O 1
ATOM 1736 N N . GLU B 1 62 ? 7.984 -29.406 -5.371 1 75 62 GLU B N 1
ATOM 1737 C CA . GLU B 1 62 ? 6.867 -28.656 -5.938 1 75 62 GLU B CA 1
ATOM 1738 C C . GLU B 1 62 ? 6.215 -27.766 -4.887 1 75 62 GLU B C 1
ATO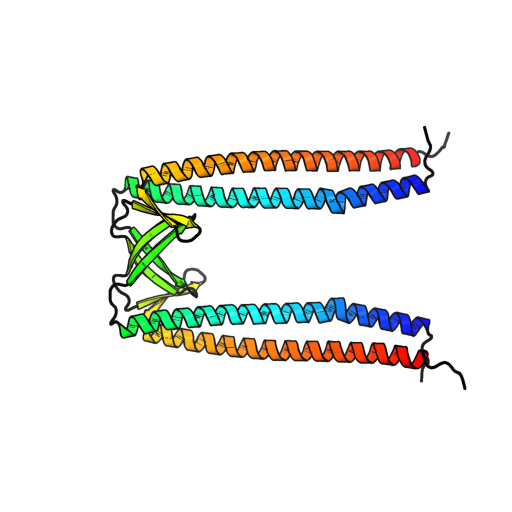M 1740 O O . GLU B 1 62 ? 5.938 -28.219 -3.77 1 75 62 GLU B O 1
ATOM 1745 N N . LEU B 1 63 ? 6.535 -26.406 -5.047 1 83.06 63 LEU B N 1
ATOM 1746 C CA . LEU B 1 63 ? 5.855 -25.453 -4.176 1 83.06 63 LEU B CA 1
ATOM 1747 C C . LEU B 1 63 ? 4.461 -25.141 -4.703 1 83.06 63 LEU B C 1
ATOM 1749 O O . LEU B 1 63 ? 4.301 -24.75 -5.863 1 83.06 63 LEU B O 1
ATOM 1753 N N . LYS B 1 64 ? 3.447 -25.531 -3.846 1 87.31 64 LYS B N 1
ATOM 1754 C CA . LYS B 1 64 ? 2.076 -25.125 -4.148 1 87.31 64 LYS B CA 1
ATOM 1755 C C . LYS B 1 64 ? 1.763 -23.766 -3.561 1 87.31 64 LYS B C 1
ATOM 1757 O O . LYS B 1 64 ? 2.051 -23.5 -2.391 1 87.31 64 LYS B O 1
ATOM 1762 N N . THR B 1 65 ? 1.328 -22.922 -4.43 1 88.88 65 THR B N 1
ATOM 1763 C CA . THR B 1 65 ? 1.041 -21.547 -4 1 88.88 65 THR B CA 1
ATOM 1764 C C . THR B 1 65 ? -0.163 -20.984 -4.75 1 88.88 65 THR B C 1
ATOM 1766 O O . THR B 1 65 ? -0.755 -21.672 -5.586 1 88.88 65 THR B O 1
ATOM 1769 N N . GLN B 1 66 ? -0.562 -19.828 -4.301 1 88.12 66 GLN B N 1
ATOM 1770 C CA . GLN B 1 66 ? -1.63 -19.109 -4.996 1 88.12 66 GLN B CA 1
ATOM 1771 C C . GLN B 1 66 ? -1.115 -17.828 -5.617 1 88.12 66 GLN B C 1
ATOM 1773 O O . GLN B 1 66 ? -0.227 -17.172 -5.062 1 88.12 66 GLN B O 1
ATOM 1778 N N . VAL B 1 67 ? -1.658 -17.594 -6.742 1 91.06 67 VAL B N 1
ATOM 1779 C CA . VAL B 1 67 ? -1.354 -16.359 -7.453 1 91.06 67 VAL B CA 1
ATOM 1780 C C . VAL B 1 67 ? -2.529 -15.391 -7.332 1 91.06 67 VAL B C 1
ATOM 1782 O O . VAL B 1 67 ? -3.674 -15.758 -7.602 1 91.06 67 VAL B O 1
ATOM 1785 N N . ASP B 1 68 ? -2.17 -14.219 -6.898 1 91.88 68 ASP B N 1
ATOM 1786 C CA . ASP B 1 68 ? -3.172 -13.164 -6.812 1 91.88 68 ASP B CA 1
ATOM 1787 C C . ASP B 1 68 ? -3.377 -12.492 -8.164 1 91.88 68 ASP B C 1
ATOM 1789 O O . ASP B 1 68 ? -2.453 -11.883 -8.711 1 91.88 68 ASP B O 1
ATOM 1793 N N . LEU B 1 69 ? -4.582 -12.547 -8.664 1 91.31 69 LEU B N 1
ATOM 1794 C CA . LEU B 1 69 ? -4.887 -11.945 -9.953 1 91.31 69 LEU B CA 1
ATOM 1795 C C . LEU B 1 69 ? -5.422 -10.531 -9.789 1 91.31 69 LEU B C 1
ATOM 1797 O O . LEU B 1 69 ? -5.648 -9.828 -10.781 1 91.31 69 LEU B O 1
ATOM 1801 N N . GLY B 1 70 ? -5.648 -10.211 -8.555 1 92.69 70 GLY B N 1
ATOM 1802 C CA . GLY B 1 70 ? -6.25 -8.922 -8.266 1 92.69 70 GLY B CA 1
ATOM 1803 C C . GLY B 1 70 ? -7.707 -9.023 -7.859 1 92.69 70 GLY B C 1
ATOM 1804 O O . GLY B 1 70 ? -8.359 -10.039 -8.117 1 92.69 70 GLY B O 1
ATOM 1805 N N . CYS B 1 71 ? -8.102 -7.992 -7.062 1 95.12 71 CYS B N 1
ATOM 1806 C CA . CYS B 1 71 ? -9.5 -7.883 -6.668 1 95.12 71 CYS B CA 1
ATOM 1807 C C . CYS B 1 71 ? -9.922 -9.07 -5.816 1 95.12 71 CYS B C 1
ATOM 1809 O O . CYS B 1 71 ? -11.062 -9.539 -5.914 1 95.12 71 CYS B O 1
ATOM 1811 N N . HIS B 1 72 ? -8.945 -9.688 -5.113 1 93.31 72 HIS B N 1
ATOM 1812 C CA . HIS B 1 72 ? -9.133 -10.797 -4.184 1 93.31 72 HIS B CA 1
ATOM 1813 C C . HIS B 1 72 ? -9.469 -12.086 -4.93 1 93.31 72 HIS B C 1
ATOM 1815 O O . HIS B 1 72 ? -10.094 -12.992 -4.367 1 93.31 72 HIS B O 1
ATOM 1821 N N . PHE B 1 73 ? -9.094 -12.094 -6.191 1 95.38 73 PHE B N 1
ATOM 1822 C CA . PHE B 1 73 ? -9.172 -13.328 -6.961 1 95.38 73 PHE B CA 1
ATOM 1823 C C . PHE B 1 73 ? -7.832 -14.055 -6.961 1 95.38 73 PHE B C 1
ATOM 1825 O O . PHE B 1 73 ? -6.781 -13.422 -7.094 1 95.38 73 PHE B O 1
ATOM 1832 N N . TYR B 1 74 ? -7.906 -15.414 -6.883 1 94.25 74 TYR B N 1
ATOM 1833 C CA . TYR B 1 74 ? -6.703 -16.234 -6.801 1 94.25 74 TYR B CA 1
ATOM 1834 C C . TYR B 1 74 ? -6.828 -17.469 -7.676 1 94.25 74 TYR B C 1
ATOM 1836 O O . TYR B 1 74 ? -7.938 -17.953 -7.934 1 94.25 74 TYR B O 1
ATOM 1844 N N . VAL B 1 75 ? -5.66 -17.953 -8.094 1 92.81 75 VAL B N 1
ATOM 1845 C CA . VAL B 1 75 ? -5.594 -19.266 -8.75 1 92.81 75 VAL B CA 1
ATOM 1846 C C . VAL B 1 75 ? -4.492 -20.109 -8.109 1 92.81 75 VAL B C 1
ATOM 1848 O O . VAL B 1 75 ? -3.5 -19.562 -7.609 1 92.81 75 VAL B O 1
ATOM 1851 N N . ASN B 1 76 ? -4.73 -21.375 -8.141 1 91.19 76 ASN B N 1
ATOM 1852 C CA . ASN B 1 76 ? -3.682 -22.266 -7.668 1 91.19 76 ASN B CA 1
ATOM 1853 C C . ASN B 1 76 ? -2.529 -22.359 -8.664 1 91.19 76 ASN B C 1
ATOM 1855 O O . ASN B 1 76 ? -2.75 -22.406 -9.875 1 91.19 76 ASN B O 1
ATOM 1859 N N . ALA B 1 77 ? -1.369 -22.234 -8.07 1 91.94 77 ALA B N 1
ATOM 1860 C CA . ALA B 1 77 ? -0.177 -22.328 -8.906 1 91.94 77 ALA B CA 1
ATOM 1861 C C . ALA B 1 77 ? 0.849 -23.266 -8.297 1 91.94 77 ALA B C 1
ATOM 1863 O O . ALA B 1 77 ? 0.807 -23.562 -7.102 1 91.94 77 ALA B O 1
ATOM 1864 N N . GLU B 1 78 ? 1.621 -23.844 -9.203 1 90.88 78 GLU B N 1
ATOM 1865 C CA . GLU B 1 78 ? 2.729 -24.703 -8.805 1 90.88 78 GLU B CA 1
ATOM 1866 C C . GLU B 1 78 ? 4.062 -24.156 -9.312 1 90.88 78 GLU B C 1
ATOM 1868 O O . GLU B 1 78 ? 4.141 -23.609 -10.414 1 90.88 78 GLU B O 1
ATOM 1873 N N . VAL B 1 79 ? 5 -24.328 -8.461 1 90.88 79 VAL B N 1
ATOM 1874 C CA . VAL B 1 79 ? 6.367 -24 -8.844 1 90.88 79 VAL B CA 1
ATOM 1875 C C . VAL B 1 79 ? 7.137 -25.281 -9.188 1 90.88 79 VAL B C 1
ATOM 1877 O O . VAL B 1 79 ? 7.516 -26.031 -8.289 1 90.88 79 VAL B O 1
ATOM 1880 N N . PRO B 1 80 ? 7.332 -25.422 -10.445 1 86.75 80 PRO B N 1
ATOM 1881 C CA . PRO B 1 80 ? 7.93 -26.703 -10.852 1 86.75 80 PRO B CA 1
ATOM 1882 C C . PRO B 1 80 ? 9.391 -26.812 -10.445 1 86.75 80 PRO B C 1
ATOM 1884 O O . PRO B 1 80 ? 9.906 -27.938 -10.297 1 86.75 80 PRO B O 1
ATOM 1887 N N . ASP B 1 81 ? 10.109 -25.734 -10.32 1 87.69 81 ASP B N 1
ATOM 1888 C CA . ASP B 1 81 ? 11.523 -25.734 -9.961 1 87.69 81 ASP B CA 1
ATOM 1889 C C . ASP B 1 81 ? 11.844 -24.609 -8.992 1 87.69 81 ASP B C 1
ATOM 1891 O O . ASP B 1 81 ? 11.836 -23.438 -9.367 1 87.69 81 ASP B O 1
ATOM 1895 N N . THR B 1 82 ? 12.148 -25.062 -7.773 1 88.75 82 THR B N 1
ATOM 1896 C CA . THR B 1 82 ? 12.445 -24.078 -6.742 1 88.75 82 THR B CA 1
ATOM 1897 C C . THR B 1 82 ? 13.945 -23.969 -6.508 1 88.75 82 THR B C 1
ATOM 1899 O O . THR B 1 82 ? 14.391 -23.422 -5.496 1 88.75 82 THR B O 1
ATOM 1902 N N . SER B 1 83 ? 14.727 -24.438 -7.414 1 90.06 83 SER B N 1
ATOM 1903 C CA . SER B 1 83 ? 16.172 -24.469 -7.191 1 90.06 83 SER B CA 1
ATOM 1904 C C . SER B 1 83 ? 16.781 -23.078 -7.391 1 90.06 83 SER B C 1
ATOM 1906 O O . SER B 1 83 ? 17.891 -22.828 -6.934 1 90.06 83 SER B O 1
ATOM 1908 N N . THR B 1 84 ? 15.992 -22.266 -8.18 1 92.25 84 THR B N 1
ATOM 1909 C CA . THR B 1 84 ? 16.453 -20.906 -8.391 1 92.25 84 THR B CA 1
ATOM 1910 C C . THR B 1 84 ? 15.312 -19.906 -8.219 1 92.25 84 THR B C 1
ATOM 1912 O O . THR B 1 84 ? 14.141 -20.297 -8.227 1 92.25 84 THR B O 1
ATOM 1915 N N . MET B 1 85 ? 15.664 -18.688 -7.98 1 93.81 85 MET B N 1
ATOM 1916 C CA . MET B 1 85 ? 14.719 -17.578 -7.875 1 93.81 85 MET B CA 1
ATOM 1917 C C . MET B 1 85 ? 15.25 -16.344 -8.586 1 93.81 85 MET B C 1
ATOM 1919 O O . MET B 1 85 ? 16.438 -16.266 -8.906 1 93.81 85 MET B O 1
ATOM 1923 N N . PHE B 1 86 ? 14.328 -15.422 -8.82 1 95.31 86 PHE B N 1
ATOM 1924 C CA . PHE B 1 86 ? 14.688 -14.18 -9.5 1 95.31 86 PHE B CA 1
ATOM 1925 C C . PHE B 1 86 ? 14.578 -12.992 -8.555 1 95.31 86 PHE B C 1
ATOM 1927 O O . PHE B 1 86 ? 13.641 -12.914 -7.754 1 95.31 86 PHE B O 1
ATOM 1934 N N . VAL B 1 87 ? 15.516 -12.117 -8.672 1 95.75 87 VAL B N 1
ATOM 1935 C CA . VAL B 1 87 ? 15.492 -10.883 -7.895 1 95.75 87 VAL B CA 1
ATOM 1936 C C . VAL B 1 87 ? 15.414 -9.68 -8.828 1 95.75 87 VAL B C 1
ATOM 1938 O O . VAL B 1 87 ? 16.219 -9.562 -9.766 1 95.75 87 VAL B O 1
ATOM 1941 N N . ALA B 1 88 ? 14.453 -8.82 -8.57 1 94.5 88 ALA B N 1
ATOM 1942 C CA . ALA B 1 88 ? 14.328 -7.594 -9.352 1 94.5 88 ALA B CA 1
ATOM 1943 C C . ALA B 1 88 ? 15.258 -6.504 -8.82 1 94.5 88 ALA B C 1
ATOM 1945 O O . ALA B 1 88 ? 15.133 -6.094 -7.66 1 94.5 88 ALA B O 1
ATOM 1946 N N . LEU B 1 89 ? 16.125 -6.012 -9.602 1 88.94 89 LEU B N 1
ATOM 1947 C CA . LEU B 1 89 ? 17.094 -5 -9.195 1 88.94 89 LEU B CA 1
ATOM 1948 C C . LEU B 1 89 ? 16.641 -3.609 -9.633 1 88.94 89 LEU B C 1
ATOM 1950 O O . LEU B 1 89 ? 17.312 -2.613 -9.336 1 88.94 89 LEU B O 1
ATOM 1954 N N . GLY B 1 90 ? 15.539 -3.553 -10.32 1 85.38 90 GLY B N 1
ATOM 1955 C CA . GLY B 1 90 ? 15.062 -2.279 -10.836 1 85.38 90 GLY B CA 1
ATOM 1956 C C . GLY B 1 90 ? 15.398 -2.07 -12.305 1 85.38 90 GLY B C 1
ATOM 1957 O O . GLY B 1 90 ? 16.297 -2.715 -12.844 1 85.38 90 GLY B O 1
ATOM 1958 N N . TYR B 1 91 ? 14.586 -1.209 -13.008 1 84.5 91 TYR B N 1
ATOM 1959 C CA . TYR B 1 91 ? 14.766 -0.784 -14.391 1 84.5 91 TYR B CA 1
ATOM 1960 C C . TYR B 1 91 ? 14.617 -1.961 -15.344 1 84.5 91 TYR B C 1
ATOM 1962 O O . TYR B 1 91 ? 15.25 -1.993 -16.406 1 84.5 91 TYR B O 1
ATOM 1970 N N . GLY B 1 92 ? 14.055 -3.033 -14.844 1 85.19 92 GLY B N 1
ATOM 1971 C CA . GLY B 1 92 ? 13.734 -4.168 -15.695 1 85.19 92 GLY B CA 1
ATOM 1972 C C . GLY B 1 92 ? 14.781 -5.266 -15.641 1 85.19 92 GLY B C 1
ATOM 1973 O O . GLY B 1 92 ? 14.695 -6.25 -16.375 1 85.19 92 GLY B O 1
ATOM 1974 N N . PHE B 1 93 ? 15.773 -5.059 -14.773 1 89.38 93 PHE B N 1
ATOM 1975 C CA . PHE B 1 93 ? 16.828 -6.059 -14.664 1 89.38 93 PHE B CA 1
ATOM 1976 C C . PHE B 1 93 ? 16.516 -7.059 -13.562 1 89.38 93 PHE B C 1
ATOM 1978 O O . PHE B 1 93 ? 16.047 -6.676 -12.484 1 89.38 93 PHE B O 1
ATOM 1985 N N . PHE B 1 94 ? 16.734 -8.352 -13.93 1 92.56 94 PHE B N 1
ATOM 1986 C CA . PHE B 1 94 ? 16.578 -9.445 -12.977 1 92.56 94 PHE B CA 1
ATOM 1987 C C . PHE B 1 94 ? 17.828 -10.312 -12.914 1 92.56 94 PHE B C 1
ATOM 1989 O O . PHE B 1 94 ? 18.516 -10.484 -13.922 1 92.56 94 PHE B O 1
ATOM 1996 N N . VAL B 1 95 ? 18.109 -10.82 -11.766 1 95.06 95 VAL B N 1
ATOM 1997 C CA . VAL B 1 95 ? 19.188 -11.805 -11.617 1 95.06 95 VAL B CA 1
ATOM 1998 C C . VAL B 1 95 ? 18.609 -13.109 -11.062 1 95.06 95 VAL B C 1
ATOM 2000 O O . VAL B 1 95 ? 17.734 -13.086 -10.203 1 95.06 95 VAL B O 1
ATOM 2003 N N . GLU B 1 96 ? 19.141 -14.148 -11.586 1 95.94 96 GLU B N 1
ATOM 2004 C CA . GLU B 1 96 ? 18.781 -15.469 -11.086 1 95.94 96 GLU B CA 1
ATOM 2005 C C . GLU B 1 96 ? 19.75 -15.953 -10.023 1 95.94 96 GLU B C 1
ATOM 2007 O O . GLU B 1 96 ? 20.969 -15.875 -10.203 1 95.94 96 GLU B O 1
ATOM 2012 N N . LEU B 1 97 ? 19.234 -16.438 -8.922 1 96.81 97 LEU B N 1
ATOM 2013 C CA . LEU B 1 97 ? 20.047 -16.922 -7.812 1 96.81 97 LEU B CA 1
ATOM 2014 C C . LEU B 1 97 ? 19.625 -18.328 -7.391 1 96.81 97 LEU B C 1
ATOM 2016 O O . LEU B 1 97 ? 18.438 -18.656 -7.445 1 96.81 97 LEU B O 1
ATOM 2020 N N . THR B 1 98 ? 20.578 -19.109 -7.012 1 95.12 98 THR B N 1
ATOM 2021 C CA . THR B 1 98 ? 20.266 -20.359 -6.301 1 95.12 98 THR B CA 1
ATOM 2022 C C . THR B 1 98 ? 19.781 -20.062 -4.887 1 95.12 98 THR B C 1
ATOM 2024 O O . THR B 1 98 ? 19.859 -18.922 -4.422 1 95.12 98 THR B O 1
ATOM 2027 N N . LEU B 1 99 ? 19.266 -21 -4.199 1 94.81 99 LEU B N 1
ATOM 2028 C CA . LEU B 1 99 ? 18.75 -20.797 -2.85 1 94.81 99 LEU B CA 1
ATOM 2029 C C . LEU B 1 99 ? 19.844 -20.328 -1.904 1 94.81 99 LEU B C 1
ATOM 2031 O O . LEU B 1 99 ? 19.672 -19.359 -1.168 1 94.81 99 LEU B O 1
ATOM 2035 N N . PRO B 1 100 ? 21.094 -20.906 -1.965 1 96.38 100 PRO B N 1
ATOM 2036 C CA . PRO B 1 100 ? 22.172 -20.422 -1.099 1 96.38 100 PRO B CA 1
ATOM 2037 C C . PRO B 1 100 ? 22.594 -19 -1.433 1 96.38 100 PRO B C 1
ATOM 2039 O O . PRO B 1 100 ? 22.875 -18.203 -0.529 1 96.38 100 PRO B O 1
ATOM 2042 N N . GLU B 1 101 ? 22.609 -18.703 -2.633 1 97.31 101 GLU B N 1
ATOM 2043 C CA . GLU B 1 101 ? 22.938 -17.344 -3.045 1 97.31 101 GLU B CA 1
ATOM 2044 C C . GLU B 1 101 ? 21.906 -16.344 -2.543 1 97.31 101 GLU B C 1
ATOM 2046 O O . GLU B 1 101 ? 22.25 -15.242 -2.123 1 97.31 101 GLU B O 1
ATOM 2051 N N . ALA B 1 102 ? 20.656 -16.734 -2.68 1 97.25 102 ALA B N 1
ATOM 2052 C CA . ALA B 1 102 ? 19.562 -15.891 -2.195 1 97.25 102 ALA B CA 1
ATOM 2053 C C . ALA B 1 102 ? 19.688 -15.641 -0.695 1 97.25 102 ALA B C 1
ATOM 2055 O O . ALA B 1 102 ? 19.5 -14.516 -0.231 1 97.25 102 ALA B O 1
ATOM 2056 N N . LEU B 1 103 ? 20.031 -16.672 0.03 1 97.88 103 LEU B N 1
ATOM 2057 C CA . LEU B 1 103 ? 20.203 -16.531 1.474 1 97.88 103 LEU B CA 1
ATOM 2058 C C . LEU B 1 103 ? 21.344 -15.594 1.805 1 97.88 103 LEU B C 1
ATOM 2060 O O . LEU B 1 103 ? 21.234 -14.766 2.713 1 97.88 103 LEU B O 1
ATOM 2064 N N . THR B 1 104 ? 22.391 -15.672 1.056 1 98 104 THR B N 1
ATOM 2065 C CA . THR B 1 104 ? 23.531 -14.789 1.245 1 98 104 THR B CA 1
ATOM 2066 C C . THR B 1 104 ? 23.156 -13.344 0.945 1 98 104 THR B C 1
ATOM 2068 O O . THR B 1 104 ? 23.531 -12.43 1.684 1 98 104 THR B O 1
ATOM 2071 N N . PHE B 1 105 ? 22.406 -13.219 -0.126 1 97.75 105 PHE B N 1
ATOM 2072 C CA . PHE B 1 105 ? 21.922 -11.891 -0.51 1 97.75 105 PHE B CA 1
ATOM 2073 C C . PHE B 1 105 ? 21.094 -11.273 0.605 1 97.75 105 PHE B C 1
ATOM 2075 O O . PHE B 1 105 ? 21.312 -10.125 0.98 1 97.75 105 PHE B O 1
ATOM 2082 N N . ILE B 1 106 ? 20.188 -12.031 1.139 1 98.19 106 ILE B N 1
ATOM 2083 C CA . ILE B 1 106 ? 19.266 -11.586 2.18 1 98.19 106 ILE B CA 1
ATOM 2084 C C . ILE B 1 106 ? 20.047 -11.211 3.434 1 98.19 106 ILE B C 1
ATOM 2086 O O . ILE B 1 106 ? 19.766 -10.188 4.07 1 98.19 106 ILE B O 1
ATOM 2090 N N . GLU B 1 107 ? 21.062 -11.969 3.781 1 98.12 107 GLU B N 1
ATOM 2091 C CA . GLU B 1 107 ? 21.891 -11.703 4.957 1 98.12 107 GLU B CA 1
ATOM 2092 C C . GLU B 1 107 ? 22.641 -10.383 4.812 1 98.12 107 GLU B C 1
ATOM 2094 O O . GLU B 1 107 ? 22.688 -9.578 5.746 1 98.12 107 GLU B O 1
ATOM 2099 N N . LYS B 1 108 ? 23.203 -10.172 3.703 1 97.94 108 LYS B N 1
ATOM 2100 C CA . LYS B 1 108 ? 23.922 -8.93 3.447 1 97.94 108 LYS B CA 1
ATOM 2101 C C . LYS B 1 108 ? 22.984 -7.723 3.508 1 97.94 108 LYS B C 1
ATOM 2103 O O . LYS B 1 108 ? 23.312 -6.707 4.121 1 97.94 108 LYS B O 1
ATOM 2108 N N . LYS B 1 109 ? 21.828 -7.906 2.883 1 97.44 109 LYS B N 1
ATOM 2109 C CA . LYS B 1 109 ? 20.844 -6.828 2.869 1 97.44 109 LYS B CA 1
ATOM 2110 C C . LYS B 1 109 ? 20.359 -6.508 4.281 1 97.44 109 LYS B C 1
ATOM 2112 O O . LYS B 1 109 ? 20.297 -5.336 4.668 1 97.44 109 LYS B O 1
ATOM 2117 N N . THR B 1 110 ? 20.078 -7.535 5.016 1 98.31 110 THR B N 1
ATOM 2118 C CA . THR B 1 110 ? 19.562 -7.328 6.363 1 98.31 110 THR B CA 1
ATOM 2119 C C . THR B 1 110 ? 20.625 -6.715 7.266 1 98.31 110 THR B C 1
ATOM 2121 O O . THR B 1 110 ? 20.312 -5.898 8.133 1 98.31 110 THR B O 1
ATOM 2124 N N . LYS B 1 111 ? 21.828 -7.105 7.051 1 98.44 111 LYS B N 1
ATOM 2125 C CA . LYS B 1 111 ? 22.938 -6.504 7.801 1 98.44 111 LYS B CA 1
ATOM 2126 C C . LYS B 1 111 ? 23.016 -5.004 7.543 1 98.44 111 LYS B C 1
ATOM 2128 O O . LYS B 1 111 ? 23.141 -4.211 8.484 1 98.44 111 LYS B O 1
ATOM 2133 N N . LEU B 1 112 ? 22.938 -4.66 6.332 1 98.31 112 LEU B N 1
ATOM 2134 C CA . LEU B 1 112 ? 22.984 -3.254 5.949 1 98.31 112 LEU B CA 1
ATOM 2135 C C . LEU B 1 112 ? 21.812 -2.49 6.562 1 98.31 112 LEU B C 1
ATOM 2137 O O . LEU B 1 112 ? 22 -1.404 7.117 1 98.31 112 LEU B O 1
ATOM 2141 N N . LEU B 1 113 ? 20.656 -3.07 6.48 1 98.25 113 LEU B N 1
ATOM 2142 C CA . LEU B 1 113 ? 19.469 -2.43 7.016 1 98.25 113 LEU B CA 1
ATOM 2143 C C . LEU B 1 113 ? 19.547 -2.289 8.531 1 98.25 113 LEU B C 1
ATOM 2145 O O . LEU B 1 113 ? 19.109 -1.284 9.094 1 98.25 113 LEU B O 1
ATOM 2149 N N . ASN B 1 114 ? 20.125 -3.266 9.148 1 98.38 114 ASN B N 1
ATOM 2150 C CA . ASN B 1 114 ? 20.328 -3.188 10.594 1 98.38 114 ASN B CA 1
ATOM 2151 C C . ASN B 1 114 ? 21.266 -2.045 10.969 1 98.38 114 ASN B C 1
ATOM 2153 O O . ASN B 1 114 ? 21 -1.312 11.93 1 98.38 114 ASN B O 1
ATOM 2157 N N . GLU B 1 115 ? 22.281 -1.876 10.227 1 98.31 115 GLU B N 1
ATOM 2158 C CA . GLU B 1 115 ? 23.219 -0.772 10.461 1 98.31 115 GLU B CA 1
ATOM 2159 C C . GLU B 1 115 ? 22.516 0.576 10.289 1 98.31 115 GLU B C 1
ATOM 2161 O O . GLU B 1 115 ? 22.734 1.495 11.086 1 98.31 115 GLU B O 1
ATOM 2166 N N . LEU B 1 116 ? 21.703 0.646 9.312 1 97.94 116 LEU B N 1
ATOM 2167 C CA . LEU B 1 116 ? 20.953 1.873 9.07 1 97.94 116 LEU B CA 1
ATOM 2168 C C . LEU B 1 116 ? 19.984 2.154 10.219 1 97.94 116 LEU B C 1
ATOM 2170 O O . LEU B 1 116 ? 19.875 3.291 10.688 1 97.94 116 LEU B O 1
ATOM 2174 N N . SER B 1 117 ? 19.312 1.127 10.641 1 98.19 117 SER B N 1
ATOM 2175 C CA . SER B 1 117 ? 18.375 1.277 11.75 1 98.19 117 SER B CA 1
ATOM 2176 C C . SER B 1 117 ? 19.078 1.755 13.016 1 98.19 117 SER B C 1
ATOM 2178 O O . SER B 1 117 ? 18.547 2.596 13.742 1 98.19 117 SER B O 1
ATOM 2180 N N . GLU B 1 118 ? 20.266 1.277 13.211 1 97.88 118 GLU B N 1
ATOM 2181 C CA . GLU B 1 118 ? 21.062 1.682 14.367 1 97.88 118 GLU B CA 1
ATOM 2182 C C . GLU B 1 118 ? 21.438 3.156 14.289 1 97.88 118 GLU B C 1
ATOM 2184 O O . GLU B 1 118 ? 21.375 3.875 15.289 1 97.88 118 GLU B O 1
ATOM 2189 N N . THR B 1 119 ? 21.828 3.561 13.18 1 98 119 THR B N 1
ATOM 2190 C CA . THR B 1 119 ? 22.156 4.961 12.969 1 98 119 THR B CA 1
ATOM 2191 C C . THR B 1 119 ? 20.953 5.859 13.242 1 98 119 THR B C 1
ATOM 2193 O O . THR B 1 119 ? 21.078 6.883 13.922 1 98 119 THR B O 1
ATOM 2196 N N . LEU B 1 120 ? 19.828 5.406 12.758 1 97.75 120 LEU B N 1
ATOM 2197 C CA . LEU B 1 120 ? 18.609 6.18 12.953 1 97.75 120 LEU B CA 1
ATOM 2198 C C . LEU B 1 120 ? 18.203 6.191 14.422 1 97.75 120 LEU B C 1
ATOM 2200 O O . LEU B 1 120 ? 17.688 7.195 14.922 1 97.75 120 LEU B O 1
ATOM 2204 N N . THR B 1 121 ? 18.438 5.113 15.078 1 97.56 121 THR B N 1
ATOM 2205 C CA . THR B 1 121 ? 18.172 5.031 16.516 1 97.56 121 THR B CA 1
ATOM 2206 C C . THR B 1 121 ? 19.031 6.02 17.281 1 97.56 121 THR B C 1
ATOM 2208 O O . THR B 1 121 ? 18.547 6.723 18.172 1 97.56 121 THR B O 1
ATOM 2211 N N . LYS B 1 122 ? 20.234 6.152 16.906 1 97.69 122 LYS B N 1
ATOM 2212 C CA . LYS B 1 122 ? 21.156 7.121 17.516 1 97.69 122 LYS B CA 1
ATOM 2213 C C . LYS B 1 122 ? 20.703 8.555 17.234 1 97.69 122 LYS B C 1
ATOM 2215 O O . LYS B 1 122 ? 20.719 9.406 18.125 1 97.69 122 LYS B O 1
ATOM 2220 N N . ASP B 1 123 ? 20.281 8.727 16.047 1 96.94 123 ASP B N 1
ATOM 2221 C CA . ASP B 1 123 ? 19.781 10.047 15.664 1 96.94 123 ASP B CA 1
ATOM 2222 C C . ASP B 1 123 ? 18.562 10.43 16.484 1 96.94 123 ASP B C 1
ATOM 2224 O O . ASP B 1 123 ? 18.438 11.57 16.953 1 96.94 123 ASP B O 1
ATOM 2228 N N . SER B 1 124 ? 17.672 9.508 16.641 1 97.38 124 SER B N 1
ATOM 2229 C CA . SER B 1 124 ? 16.469 9.781 17.422 1 97.38 124 SER B CA 1
ATOM 2230 C C . SER B 1 124 ? 16.797 10.094 18.875 1 97.38 124 SER B C 1
ATOM 2232 O O . SER B 1 124 ? 16.203 10.984 19.469 1 97.38 124 SER B O 1
ATOM 2234 N N . ALA B 1 125 ? 17.734 9.406 19.406 1 96.5 125 ALA B N 1
ATOM 2235 C CA . ALA B 1 125 ? 18.188 9.648 20.781 1 96.5 125 ALA B CA 1
ATOM 2236 C C . ALA B 1 125 ? 18.797 11.039 20.922 1 96.5 125 ALA B C 1
ATOM 2238 O O . ALA B 1 125 ? 18.547 11.742 21.891 1 96.5 125 ALA B O 1
ATOM 2239 N N . ARG B 1 126 ? 19.547 11.422 19.953 1 96 126 ARG B N 1
ATOM 2240 C CA . ARG B 1 126 ? 20.156 12.75 19.922 1 96 126 ARG B CA 1
ATOM 2241 C C . ARG B 1 126 ? 19.094 13.844 19.875 1 96 126 ARG B C 1
ATOM 2243 O O . ARG B 1 126 ? 19.188 14.828 20.609 1 96 126 ARG B O 1
ATOM 2250 N N . ILE B 1 127 ? 18.125 13.609 19.031 1 95.81 127 ILE B N 1
ATOM 2251 C CA . ILE B 1 127 ? 17.062 14.594 18.906 1 95.81 127 ILE B CA 1
ATOM 2252 C C . ILE B 1 127 ? 16.281 14.688 20.234 1 95.81 127 ILE B C 1
ATOM 2254 O O . ILE B 1 127 ? 15.961 15.789 20.688 1 95.81 127 ILE B O 1
ATOM 2258 N N . LYS B 1 128 ? 15.977 13.609 20.875 1 95.19 128 LYS B N 1
ATOM 2259 C CA . LYS B 1 128 ? 15.281 13.578 22.156 1 95.19 128 LYS B CA 1
ATOM 2260 C C . LYS B 1 128 ? 16.078 14.32 23.234 1 95.19 128 LYS B C 1
ATOM 2262 O O . LYS B 1 128 ? 15.5 15.055 24.047 1 95.19 128 LYS B O 1
ATOM 2267 N N . ALA B 1 129 ? 17.375 14.125 23.219 1 94 129 ALA B N 1
ATOM 2268 C CA . ALA B 1 129 ? 18.234 14.82 24.172 1 94 129 ALA B CA 1
ATOM 2269 C C . ALA B 1 129 ? 18.188 16.328 23.953 1 94 129 ALA B C 1
ATOM 2271 O O . ALA B 1 129 ? 18.109 17.094 24.922 1 94 129 ALA B O 1
ATOM 2272 N N . ASN B 1 130 ? 18.172 16.734 22.75 1 91.94 130 ASN B N 1
ATOM 2273 C CA . ASN B 1 130 ? 18.078 18.141 22.406 1 91.94 130 ASN B CA 1
ATOM 2274 C C . ASN B 1 130 ? 16.75 18.75 22.859 1 91.94 130 ASN B C 1
ATOM 2276 O O . ASN B 1 130 ? 16.719 19.859 23.375 1 91.94 130 ASN B O 1
ATOM 2280 N N . ILE B 1 131 ? 15.734 18 22.578 1 91.31 131 ILE B N 1
ATOM 2281 C CA . ILE B 1 131 ? 14.414 18.438 23.016 1 91.31 131 ILE B CA 1
ATOM 2282 C C . ILE B 1 131 ? 14.398 18.625 24.531 1 91.31 131 ILE B C 1
ATOM 2284 O O . ILE B 1 131 ? 13.938 19.656 25.031 1 91.31 131 ILE B O 1
ATOM 2288 N N . ARG B 1 132 ? 14.922 17.703 25.25 1 91.06 132 ARG B N 1
ATOM 2289 C CA . ARG B 1 132 ? 14.992 17.766 26.719 1 91.06 132 ARG B CA 1
ATOM 2290 C C . ARG B 1 132 ? 15.82 18.969 27.172 1 91.06 132 ARG B C 1
ATOM 2292 O O . ARG B 1 132 ? 15.438 19.672 28.109 1 91.06 132 ARG B O 1
ATOM 2299 N N . MET B 1 133 ? 16.875 19.234 26.578 1 88.75 133 MET B N 1
ATOM 2300 C CA . MET B 1 133 ? 17.781 20.328 26.922 1 88.75 133 MET B CA 1
ATOM 2301 C C . MET B 1 133 ? 17.078 21.672 26.75 1 88.75 133 MET B C 1
ATOM 2303 O O . MET B 1 133 ? 17.156 22.547 27.625 1 88.75 133 MET B O 1
ATOM 2307 N N . VAL B 1 134 ? 16.359 21.766 25.672 1 86 134 VAL B N 1
ATOM 2308 C CA . VAL B 1 134 ? 15.672 23.016 25.406 1 86 134 VAL B CA 1
ATOM 2309 C C . VAL B 1 134 ? 14.547 23.234 26.422 1 86 134 VAL B C 1
ATOM 2311 O O . VAL B 1 134 ? 14.359 24.344 26.922 1 86 134 VAL B O 1
ATOM 2314 N N . LEU B 1 135 ? 13.859 22.219 26.688 1 86.06 135 LEU B N 1
ATOM 2315 C CA . LEU B 1 135 ? 12.781 22.297 27.672 1 86.06 135 LEU B CA 1
ATOM 2316 C C . LEU B 1 135 ? 13.32 22.688 29.031 1 86.06 135 LEU B C 1
ATOM 2318 O O . LEU B 1 135 ? 12.703 23.5 29.734 1 86.06 135 LEU B O 1
ATOM 2322 N N . GLU B 1 136 ? 14.43 22.156 29.469 1 84.12 136 GLU B N 1
ATOM 2323 C CA . GLU B 1 136 ? 15.062 22.469 30.75 1 84.12 136 GLU B CA 1
ATOM 2324 C C . GLU B 1 136 ? 15.516 23.922 30.781 1 84.12 136 GLU B C 1
ATOM 2326 O O . GLU B 1 136 ? 15.391 24.594 31.812 1 84.12 136 GLU B O 1
ATOM 2331 N N . LYS B 1 137 ? 15.938 24.438 29.75 1 81.19 137 LYS B N 1
ATOM 2332 C CA . LYS B 1 137 ? 16.375 25.828 29.672 1 81.19 137 LYS B CA 1
ATOM 2333 C C . LYS B 1 137 ? 15.188 26.781 29.766 1 81.19 137 LYS B C 1
ATOM 2335 O O . LYS B 1 137 ? 15.281 27.844 30.375 1 81.19 137 LYS B O 1
ATOM 2340 N N . THR B 1 138 ? 14.102 26.359 29.172 1 79.62 138 THR B N 1
ATOM 2341 C CA . THR B 1 138 ? 12.898 27.188 29.188 1 79.62 138 THR B CA 1
ATOM 2342 C C . THR B 1 138 ? 12.289 27.203 30.594 1 79.62 138 THR B C 1
ATOM 2344 O O . THR B 1 138 ? 11.828 28.25 31.047 1 79.62 138 THR B O 1
ATOM 2347 N N . MET B 1 139 ? 12.242 26.141 31.25 1 76.5 139 MET B N 1
ATOM 2348 C CA . MET B 1 139 ? 11.703 26.062 32.594 1 76.5 139 MET B CA 1
ATOM 2349 C C . MET B 1 139 ? 12.586 26.828 33.594 1 76.5 139 MET B C 1
ATOM 2351 O O . MET B 1 139 ? 12.086 27.516 34.469 1 76.5 139 MET B O 1
ATOM 2355 N N . ALA B 1 140 ? 13.836 26.609 33.469 1 73.56 140 ALA B N 1
ATOM 2356 C CA . ALA B 1 140 ? 14.781 27.297 34.344 1 73.56 140 ALA B CA 1
ATOM 2357 C C . ALA B 1 140 ? 14.688 28.812 34.188 1 73.56 140 ALA B C 1
ATOM 2359 O O . ALA B 1 140 ? 14.758 29.547 35.188 1 73.56 140 ALA B O 1
ATOM 2360 N N . SER B 1 141 ? 14.484 29.281 33.062 1 66.06 141 SER B N 1
ATOM 2361 C CA . SER B 1 141 ? 14.344 30.703 32.844 1 66.06 141 SER B CA 1
ATOM 2362 C C . SER B 1 141 ? 13.055 31.25 33.438 1 66.06 141 SER B C 1
ATOM 2364 O O . SER B 1 141 ? 13.023 32.375 33.969 1 66.06 141 SER B O 1
ATOM 2366 N N . SER B 1 142 ? 12.055 30.312 33.469 1 64.69 142 SER B N 1
ATOM 2367 C CA . SER B 1 142 ? 10.773 30.719 34.031 1 64.69 142 SER B CA 1
ATOM 2368 C C . SER B 1 142 ? 10.828 30.766 35.562 1 64.69 142 SER B C 1
ATOM 2370 O O . SER B 1 142 ? 10.242 31.641 36.188 1 64.69 142 SER B O 1
ATOM 2372 N N . GLU B 1 143 ? 11.469 29.828 36.25 1 63.66 143 GLU B N 1
ATOM 2373 C CA . GLU B 1 143 ? 11.586 29.781 37.719 1 63.66 143 GLU B CA 1
ATOM 2374 C C . GLU B 1 143 ? 12.406 30.953 38.25 1 63.66 143 GLU B C 1
ATOM 2376 O O . GLU B 1 143 ? 12.133 31.469 39.344 1 63.66 143 GLU B O 1
ATOM 2381 N N . THR B 1 144 ? 13.453 31.25 37.594 1 56.16 144 THR B N 1
ATOM 2382 C CA . THR B 1 144 ? 14.219 32.406 38.094 1 56.16 144 THR B CA 1
ATOM 2383 C C . THR B 1 144 ? 13.336 33.625 38.219 1 56.16 144 THR B C 1
ATOM 238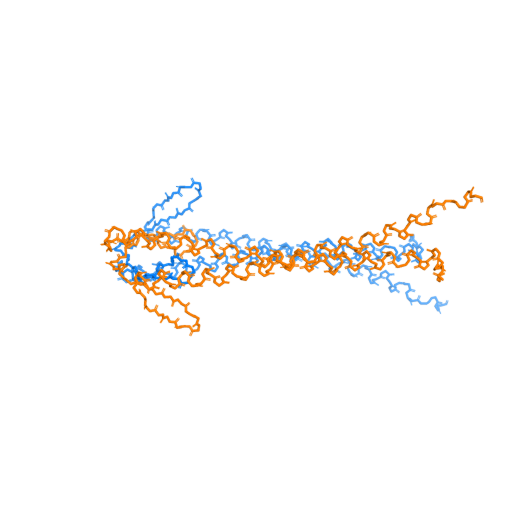5 O O . THR B 1 144 ? 13.57 34.5 39.062 1 56.16 144 THR B O 1
ATOM 2388 N N . PHE B 1 145 ? 12.266 33.656 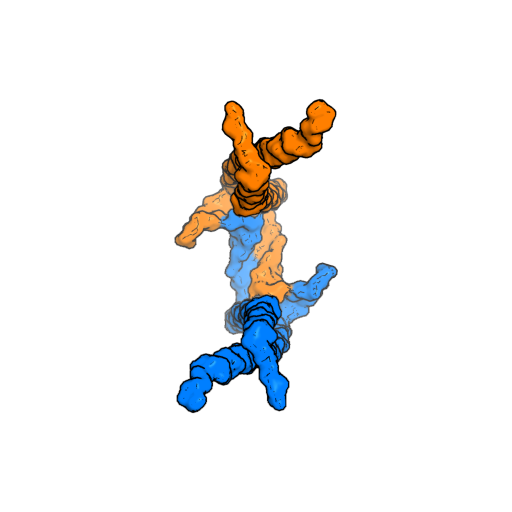37.562 1 52.47 145 PHE B N 1
ATOM 2389 C CA . PHE B 1 145 ? 11.414 34.844 37.688 1 52.47 145 PHE B CA 1
ATOM 2390 C C . PHE B 1 145 ? 10.289 34.594 38.688 1 52.47 145 PHE B C 1
ATOM 2392 O O . PHE B 1 145 ? 9.727 35.531 39.25 1 52.47 145 PHE B O 1
ATOM 2399 N N . SER B 1 146 ? 9.938 33.375 38.844 1 49.28 146 SER B N 1
ATOM 2400 C CA . SER B 1 146 ? 8.852 33.156 39.812 1 49.28 146 SER B CA 1
ATOM 2401 C C . SER B 1 146 ? 9.344 33.375 41.219 1 49.28 146 SER B C 1
ATOM 2403 O O . SER B 1 146 ? 8.562 33.281 42.188 1 49.28 146 SER B O 1
ATOM 2405 N N . THR B 1 147 ? 10.617 33.25 41.531 1 45.28 147 THR B N 1
ATOM 2406 C CA . THR B 1 147 ? 11 33.562 42.906 1 45.28 147 THR B CA 1
ATOM 2407 C C . THR B 1 147 ? 10.789 35.031 43.219 1 45.28 147 THR B C 1
ATOM 2409 O O . THR B 1 147 ? 11.414 35.906 42.594 1 45.28 147 THR B O 1
ATOM 2412 N N . PRO B 1 148 ? 9.625 35.5 43.719 1 45.09 148 PRO B N 1
ATOM 2413 C CA . PRO B 1 148 ? 9.359 36.844 44.25 1 45.09 148 PRO B CA 1
ATOM 2414 C C . PRO B 1 148 ? 10.531 37.438 45.031 1 45.09 148 PRO B C 1
ATOM 2416 O O . PRO B 1 148 ? 11.281 36.656 45.656 1 45.09 148 PRO B O 1
ATOM 2419 N N . LEU B 1 149 ? 11.109 38.562 44.625 1 42.62 149 LEU B N 1
ATOM 2420 C CA . LEU B 1 149 ? 11.883 39.438 45.5 1 42.62 149 LEU B CA 1
ATOM 2421 C C . LEU B 1 149 ? 11.297 39.469 46.906 1 42.62 149 LEU B C 1
ATOM 2423 O O . LEU B 1 149 ? 10.547 40.406 47.25 1 42.62 149 LEU B O 1
ATOM 2427 N N . LEU B 1 150 ? 10.672 38.438 47.281 1 41.06 150 LEU B N 1
ATOM 2428 C CA . LEU B 1 150 ? 10.289 38.625 48.688 1 41.06 150 LEU B CA 1
ATOM 2429 C C . LEU B 1 150 ? 11.516 38.719 49.594 1 41.06 150 LEU B C 1
ATOM 2431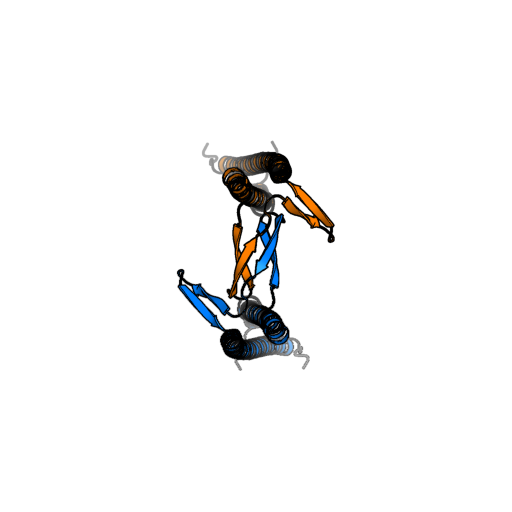 O O . LEU B 1 150 ? 11.398 38.688 50.812 1 41.06 150 LEU B O 1
ATOM 2435 N N . LEU B 1 151 ? 12.789 38.938 49.031 1 33.03 151 LEU B N 1
ATOM 2436 C CA . LEU B 1 151 ? 13.547 39.469 50.156 1 33.03 151 LEU B CA 1
ATOM 2437 C C . LEU B 1 151 ? 13.336 40.969 50.281 1 33.03 151 LEU B C 1
ATOM 2439 O O . LEU B 1 151 ? 13.234 41.688 49.281 1 33.03 151 LEU B O 1
#

Sequence (302 aa):
MVMLSEQQLQEKVLQYEAFISDVLQRDLKKVLEQRDEIYEKIAQYLQLKNIIERLQETGSQELKTQVDLGCHFYVNAEVPDTSTMFVALGYGFFVELTLPEALTFIEKKTKLLNELSETLTKDSARIKANIRMVLEKTMASSETFSTPLLLMVMLSEQQLQEKVLQYEAFISDVLQRDLKKVLEQRDEIYEKIAQYLQLKNIIERLQETGSQELKTQVDLGCHFYVNAEVPDTSTMFVALGYGFFVELTLPEALTFIEKKTKLLNELSETLTKDSARIKANIRMVLEKTMASSETFSTPLLL

Solvent-accessible surface area (backbone atoms only — not comparable to full-atom values): 16219 Å² total; per-residue (Å²): 126,85,75,63,50,74,66,55,47,51,51,48,43,52,50,51,49,45,44,39,62,64,46,52,46,46,50,39,51,52,38,52,51,52,34,50,52,44,50,51,52,43,52,50,47,53,53,39,48,53,54,52,51,51,42,61,72,67,63,44,53,72,42,77,45,70,39,78,66,51,93,53,27,32,35,62,27,35,19,81,58,55,59,46,36,34,36,58,77,56,98,85,42,70,46,80,32,41,58,70,54,46,50,51,51,48,51,54,50,43,51,52,48,50,53,51,36,50,53,34,50,51,49,41,52,52,46,52,51,51,48,51,52,51,53,53,52,46,51,51,60,51,49,69,61,65,58,69,78,74,115,127,86,77,63,49,72,66,56,48,52,53,50,42,51,49,49,49,46,44,39,59,65,45,50,45,46,50,38,51,50,37,51,51,52,34,51,51,44,51,51,51,43,51,50,47,53,53,38,47,52,53,51,51,50,42,61,73,69,62,48,52,73,44,76,43,72,41,79,65,50,94,52,27,32,36,61,26,36,19,81,56,55,59,47,36,35,37,58,76,56,99,84,41,71,46,78,32,42,58,70,53,46,50,52,51,50,51,54,51,43,51,53,45,49,54,50,37,51,52,36,51,53,49,39,51,52,47,51,50,50,50,51,52,51,52,53,54,45,50,53,60,51,49,69,61,65,58,67,78,75,115

Radius of gyration: 31.55 Å; Cα contacts (8 Å, |Δi|>4): 294; chains: 2; bounding box: 57×92×76 Å

Foldseek 3Di:
DPPPDPVRLVVVLVVLVCCLVPPLVVVLVVLVVVLVVLVVVLVVLVVVLVVLVVCVVVPQDKDWDWDDPDPPDIDIDIDHGPQWDWDDPDPPDIDIDGSVRSNVVSVVVSVVSVVVSVVSVVVSVVSVVVSVVSVVVSVVSVVVPPPPPPD/DPPPDPVRLVVVLVVLVCCLVPPLVVVLVVLVVVLVVLVVVLVVLVVVLVVLVVCVVVPQDKDWDWDDPDPPDIDIDIDHGPQWDWDDPDPPDIDIDGSVRSNVVSVVVSVVSVVVSVVSVVVSVVSVVVSVVSVVVSVVSVVVVPPPPPD

Organism: NCBI:txid35019

=== Feature glossary ===
The record interleaves many kinds of information about one protein. Here is each kind framed as the question it answers.

Q: What does the local fold look like, residue by residue?
A: The Foldseek 3Di string encodes local tertiary geometry as a 20-letter alphabet — one character per residue — derived from the relative positions of nearby Cα atoms. Unlike the amino-acid sequence, 3Di is a direct function of the 3D structure, so two proteins with the same fold have similar 3Di strings even at low sequence identity.

Q: Which residues are in helices, strands, or loops?
A: The SS8 string is DSSP's per-residue secondary-structure call. α-helix (H) means an i→i+4 H-bond ladder; β-strand (E) means the residue participates in a β-sheet; 3₁₀ (G) and π (I) are tighter and wider helices; T/S are turns/bends; '-' is loop.

Q: How big and how compact is the whole molecule?
A: Radius of gyration (Rg) is the root-mean-square distance of Cα atoms from their centroid — a single number for overall size and compactness. A globular domain of N residues has Rg ≈ 2.2·N^0.38 Å; an extended or disordered chain has a much larger Rg. The Cα contact count is the number of residue pairs whose Cα atoms are within 8 Å and are more than four positions apart in sequence — a standard proxy for tertiary packing density. The bounding box is the smallest axis-aligned box enclosing all Cα atoms.

Q: Where is each backbone atom in 3D?
A: Structure coordinates are given as an mmCIF _atom_site loop: one row per atom with element, residue name, chain id, sequence number, and x/y/z position in Å. Only the four main-chain atoms per residue are included here; side chains are omitted to keep the record compact.

Q: What is the amino-acid chain?
A: Primary structure: the covalent order of the twenty standard amino acids along the backbone. Two proteins with the same sequence will (almost always) fold to the same structure; two with 30% identity often share a fold but not the details.

Q: What if only a Cα trace is available?
A: Three-state secondary structure (P-SEA) collapses the eight DSSP classes into helix (a), strand (b), and coil (c). P-SEA assigns these from Cα geometry alone — distances and angles — without requiring backbone oxygens, so it works on any Cα trace.

Q: What family and function is it annotated with?
A: Database cross-references. InterPro integrates a dozen domain/family signature databases into unified entries with residue-range hits. GO terms attach function/process/location labels with evidence codes. CATH codes position the fold in a four-level structural taxonomy. Organism is the NCBI-taxonomy species name.

Q: How confident is the AlphaFold model at each residue?
A: pLDDT is the predicted lDDT-Cα score: AlphaFold's confidence that the local environment of each residue (all inter-atomic distances within 15 Å) is correctly placed. It is a per-residue number between 0 and 100, with higher meaning more reliable.

Q: How mobile is each atom in the crystal?
A: B-factor (Debye–Waller factor) reflects atomic displacement in the crystal lattice. It is an 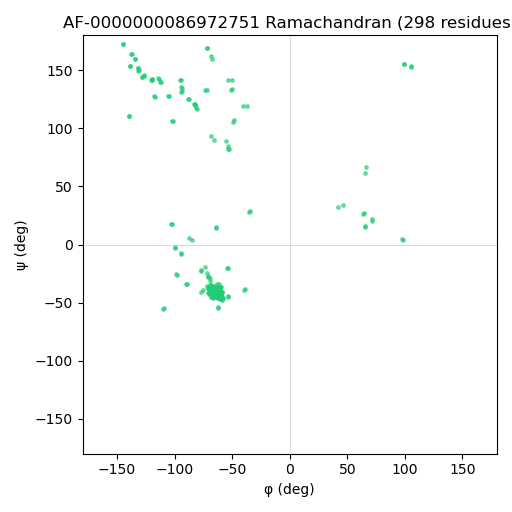experimental observable (units Å²), not a prediction; low values mean the atom is pinned down, high values mean it moves or is heterogeneous across the crystal.

Q: Which residues are buried vs exposed?
A: SASA measures how much of the protein is reachable by solvent. It is computed by rolling a water-sized probe over the atomic surface and summing the exposed area (Å²). Per-residue SASA distinguishes core (buried, low SASA) from surface (exposed, high SASA) residues; total SASA is a whole-molecule size measure.

Q: What do the diagnostic plots show?
A: Plot images: a contact map (which residues are close in 3D, as an N×N binary image), a Ramachandran scatter (backbone torsion angles, revealing secondary-structure composition at a glance), and — for AlphaFold structures — a PAE heatmap (pairwise prediction confidence).

Q: What known structures does this most resemble?
A: The Foldseek neighbor list gives the closest experimentally determined structures in the PDB, ranked by structural alignment. TM-score near 1 means near-identical fold; near 0.3 means only rough topology match. This is how one finds what a novel AlphaFold prediction most resembles in the solved-structure universe.

Q: Are the domains correctly placed relative to each other?
A: Predicted aligned error is AlphaFold's pairwise confidence. Unlike pLDDT (per-residue), PAE is per-residue-pair and captures whether two parts of the structure are correctly placed relative to each other. Units are ångströms of expected positional error.

Q: What do the rendered images show?
A: Structure images are PyMOL renders from six orthogonal camera directions. Cartoon representation draws helices as coils and strands as arrows; sticks shows the backbone as bonds; surface shows the solvent-excluded envelope. Rainbow coloring maps sequence position to hue (blue→red, N→C); chain coloring assigns a distinct color per polypeptide.

Q: What are the backbone torsion angles?
A: φ (phi) and ψ (psi) are the two rotatable backbone dihedrals per residue: φ is the C(i-1)–N–Cα–C torsion, ψ is the N–Cα–C–N(i+1) torsion, both in degrees on (−180°, 180°]. α-helical residues cluster near (−60°, −45°); β-strand residues near (−120°, +130°). A Ramachandran plot is simply a scatter of (φ, ψ) for every residue.